Protein AF-A0A1E1VYE5-F1 (afdb_monomer)

Radius of gyration: 29.32 Å; Cα contacts (8 Å, |Δi|>4): 183; chains: 1; bounding box: 102×52×88 Å

Foldseek 3Di:
DVPVVVVVVVCVVVVLVVLLVVLLVCCQVPLVCLLVLLVVLLVVLVVDDLVVNLSSLSSNLNSLLLADEDDPVFDDDDVVLVVVLCVVVVPDDDDDPRPYDNVSNCVNLVSLLVCLLPPCVSVVPSSLSSLLSNPNNDVCSLLSNLVVLVVQCVVPVVRRVVSSVSSLVSNCVNPVVVNVVSNVVVQVVPQVSQWDWDADPDPVRIDTDRPDPPDDDDDDDDDDDDDDDDDDDDDDD

Secondary structure (DSSP, 8-state):
-HHHHHHHHHHHHHHHHHHHHHHHHHHHH-GGGHHHHHHHHHHHHHHS-HHHHHHHHHHHHHHHTT-----TTSPPPPHHHHHHHHHHTTTS-S-PPP---HHHHHHHHHHHHHHHHHHTTTSHHHHHHHHHHHHHS-TTHHHHHHHHHHHHHHHSHHHHHHHHHHHHHHHHHH-HHHHHHHHHHHHHTSGGG-EEEEE-SSSSSEEEEE---------------------------

Organism: Pectinophora gossypiella (NCBI:txid13191)

Nearest PDB structures (foldseek):
  6yvd-assembly1_A  TM=4.390E-01  e=1.070E+00  Saccharomyces cerevisiae S288C
  3gs3-assembly1_A-2  TM=2.942E-01  e=6.932E-01  Drosophila melanogaster
  7pe7-assembly1_A  TM=3.464E-01  e=6.064E+00  Homo sapiens
  3umh-assembly1_A  TM=2.326E-01  e=3.569E+00  Homo sapiens
  5tpt-assembly1_B  TM=2.354E-01  e=5.506E+00  Homo sapiens

Solvent-accessible surface area (backbone atoms only — not comparable to full-atom values): 13966 Å² total; per-residue (Å²): 119,81,64,58,62,54,50,52,50,51,51,51,53,52,49,53,53,51,51,45,52,48,39,42,51,43,35,69,78,42,54,88,48,33,64,63,51,51,51,54,46,58,61,47,44,76,78,44,53,75,81,52,33,58,52,48,49,62,48,44,47,49,36,38,56,51,45,32,55,39,51,95,89,53,80,77,64,57,71,66,52,56,51,53,53,45,64,77,44,77,83,68,77,77,88,70,78,53,74,45,39,55,68,55,28,50,53,51,52,53,51,53,49,49,48,47,67,76,39,34,91,83,38,47,67,58,52,34,51,44,54,34,42,34,39,64,61,29,86,44,22,47,55,53,52,51,52,49,43,54,53,52,24,67,75,40,49,93,73,38,31,68,46,40,54,50,51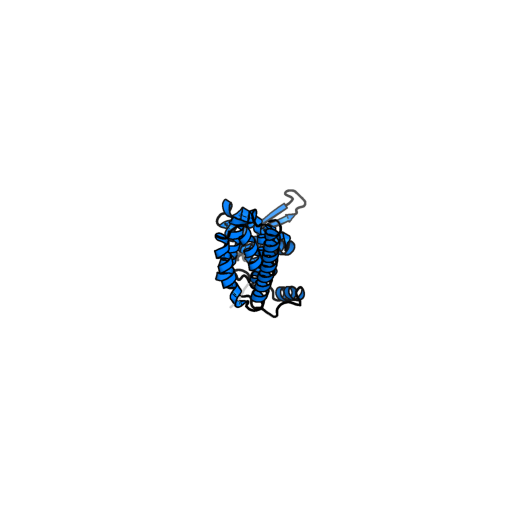,51,53,37,41,41,75,70,41,46,68,64,48,51,54,48,50,51,56,59,48,62,70,39,72,93,64,40,53,48,78,43,81,46,97,53,86,68,48,60,45,79,45,73,63,70,80,82,76,80,77,92,79,79,82,87,78,86,84,90,82,82,89,84,90,81,81,87,86,82,136

pLDDT: mean 81.11, std 19.64, range [33.38, 98.5]

Mean predicted aligned error: 12.2 Å

InterPro domains:
  IPR029473 Cell morphogenesis central region [PF14228] (105-189)
  IPR039867 Protein furry/Tao3/Mor2 [PTHR12295] (3-223)

Sequence (237 aa):
DKGRGTLDALLCTTYCRSQLYLSRQLSQLHPELTMPMFSEITARFQTARTEVRQLLLQYLLPWLVNIELVDPNVPPANPLSYIQYYATEAGRSARREGLGSAEATEMVLNNLFYITAKFSDNHPKEIEELWSTLCACWPNNLKVIIRYLVIVSGMAPNELLPYAKRVVLYLARSRPERLLDEMMTELQTVETLNCLIERTETPPFYRLTSMRKATSGHSDGPGTGSHDATGRPGELA

Structure (mmCIF, N/CA/C/O backbone):
data_AF-A0A1E1VYE5-F1
#
_entry.id   AF-A0A1E1VYE5-F1
#
loop_
_atom_site.group_PDB
_atom_site.id
_atom_site.type_symbol
_atom_site.label_atom_id
_atom_site.label_alt_id
_atom_site.label_comp_id
_atom_site.label_asym_id
_atom_site.label_entity_id
_atom_site.label_seq_id
_atom_site.pdbx_PDB_ins_code
_atom_site.Cartn_x
_atom_site.Cartn_y
_atom_site.Cartn_z
_atom_site.occupancy
_atom_site.B_iso_or_equiv
_atom_site.auth_seq_id
_atom_site.auth_comp_id
_atom_site.auth_asym_id
_atom_site.auth_atom_id
_atom_site.pdbx_PDB_model_num
ATOM 1 N N . ASP A 1 1 ? -33.171 16.813 27.913 1.00 48.47 1 ASP A N 1
ATOM 2 C CA . ASP A 1 1 ? -32.626 15.980 26.820 1.00 48.47 1 ASP A CA 1
ATOM 3 C C . ASP A 1 1 ? -31.437 16.509 26.022 1.00 48.47 1 ASP A C 1
ATOM 5 O O . ASP A 1 1 ? -30.667 15.682 25.558 1.00 48.47 1 ASP A O 1
ATOM 9 N N . LYS A 1 2 ? -31.170 17.819 25.901 1.00 50.88 2 LYS A N 1
ATOM 10 C CA . LYS A 1 2 ? -29.987 18.304 25.144 1.00 50.88 2 LYS A CA 1
ATOM 11 C C . LYS A 1 2 ? -28.607 17.961 25.750 1.00 50.88 2 LYS A C 1
ATOM 13 O O . LYS A 1 2 ? -27.619 18.011 25.033 1.00 50.88 2 LYS A O 1
ATOM 18 N N . GLY A 1 3 ? -28.522 17.613 27.038 1.00 48.94 3 GLY A N 1
ATOM 19 C CA . GLY A 1 3 ? -27.246 17.346 27.727 1.00 48.94 3 GLY A CA 1
ATOM 20 C C . GLY A 1 3 ? -26.698 15.917 27.594 1.00 48.94 3 GLY A C 1
ATOM 21 O O . GLY A 1 3 ? -25.494 15.725 27.731 1.00 48.94 3 GLY A O 1
ATOM 22 N N . ARG A 1 4 ? -27.550 14.921 27.295 1.00 51.31 4 ARG A N 1
ATOM 23 C CA . ARG A 1 4 ? -27.127 13.512 27.156 1.00 51.31 4 ARG A CA 1
ATOM 24 C C . ARG A 1 4 ? -26.309 13.278 25.882 1.00 51.31 4 ARG A C 1
ATOM 26 O O . ARG A 1 4 ? -25.237 12.696 25.957 1.00 51.31 4 ARG A O 1
ATOM 33 N N . GLY A 1 5 ? -26.737 13.847 24.751 1.00 64.44 5 GLY A N 1
ATOM 34 C CA . GLY A 1 5 ? -26.007 13.723 23.481 1.00 64.44 5 GLY A CA 1
ATOM 35 C C . GLY A 1 5 ? -24.620 14.379 23.491 1.00 64.44 5 GLY A C 1
ATOM 36 O O . GLY A 1 5 ? -23.690 13.860 22.880 1.00 64.44 5 GLY A O 1
ATOM 37 N N . THR A 1 6 ? -24.446 15.486 24.221 1.00 69.12 6 THR A N 1
ATO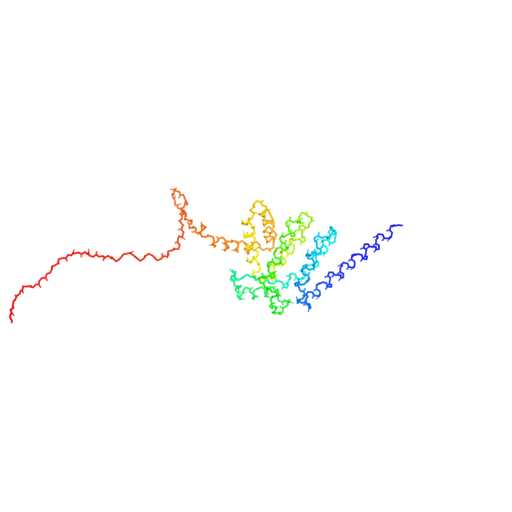M 38 C CA . THR A 1 6 ? -23.144 16.165 24.332 1.00 69.12 6 THR A CA 1
ATOM 39 C C . THR A 1 6 ? -22.159 15.376 25.191 1.00 69.12 6 THR A C 1
ATOM 41 O O . THR A 1 6 ? -20.984 15.292 24.843 1.00 69.12 6 THR A O 1
ATOM 44 N N . LEU A 1 7 ? -22.619 14.771 26.292 1.00 66.44 7 LEU A N 1
ATOM 45 C CA . LEU A 1 7 ? -21.774 13.933 27.146 1.00 66.44 7 LEU A CA 1
ATOM 46 C C . LEU A 1 7 ? -21.336 12.659 26.410 1.00 66.44 7 LEU A C 1
ATOM 48 O O . LEU A 1 7 ? -20.154 12.334 26.427 1.00 66.44 7 LEU A O 1
ATOM 52 N N . ASP A 1 8 ? -22.253 11.996 25.702 1.00 65.75 8 ASP A N 1
ATOM 53 C CA . ASP A 1 8 ? -21.934 10.808 24.903 1.00 65.75 8 ASP A CA 1
ATOM 54 C C . ASP A 1 8 ? -20.952 11.134 23.768 1.00 65.75 8 ASP A C 1
ATOM 56 O O . ASP A 1 8 ? -20.012 10.378 23.522 1.00 65.75 8 ASP A O 1
ATOM 60 N N . ALA A 1 9 ? -21.091 12.297 23.122 1.00 64.50 9 ALA A N 1
ATOM 61 C CA . ALA A 1 9 ? -20.130 12.766 22.126 1.00 64.50 9 ALA A CA 1
ATOM 62 C C . ALA A 1 9 ? -18.747 13.055 22.739 1.00 64.50 9 ALA A C 1
ATOM 64 O O . ALA A 1 9 ? -17.719 12.703 22.155 1.00 64.50 9 ALA A O 1
ATOM 65 N N . LEU A 1 10 ? -18.692 13.657 23.931 1.00 69.38 10 LEU A N 1
ATOM 66 C CA . LEU A 1 10 ? -17.436 13.925 24.640 1.00 69.38 10 LEU A CA 1
ATOM 67 C C . LEU A 1 10 ? -16.752 12.634 25.111 1.00 69.38 10 LEU A C 1
ATOM 69 O O . LEU A 1 10 ? -15.539 12.496 24.958 1.00 69.38 10 LEU A O 1
ATOM 73 N N . LEU A 1 11 ? -17.511 11.664 25.623 1.00 70.56 11 LEU A N 1
ATOM 74 C CA . LEU A 1 11 ? -16.991 10.357 26.030 1.00 70.56 11 LEU A CA 1
ATOM 75 C C . LEU A 1 11 ? -16.527 9.537 24.823 1.00 70.56 11 LEU A C 1
ATOM 77 O O . LEU A 1 11 ? -15.439 8.970 24.850 1.00 70.56 11 LEU A O 1
ATOM 81 N N . CYS A 1 12 ? -17.291 9.534 23.730 1.00 65.06 12 CYS A N 1
ATOM 82 C CA . CYS A 1 12 ? -16.910 8.851 22.497 1.00 65.06 12 CYS A CA 1
ATOM 83 C C . CYS A 1 12 ? -15.624 9.446 21.904 1.00 65.06 12 CYS A C 1
ATOM 85 O O . CYS A 1 12 ? -14.686 8.717 21.585 1.00 65.06 12 CYS A O 1
ATOM 87 N N . THR A 1 13 ? -15.523 10.776 21.824 1.00 63.72 13 THR A N 1
ATOM 88 C CA . THR A 1 13 ? -14.329 11.450 21.286 1.00 63.72 13 THR A CA 1
ATOM 89 C C . THR A 1 13 ? -13.090 11.250 22.161 1.00 63.72 13 THR A C 1
ATOM 91 O O . THR A 1 13 ? -12.008 10.997 21.629 1.00 63.72 13 THR A O 1
ATOM 94 N N . THR A 1 14 ? -13.219 11.319 23.488 1.00 68.62 14 THR A N 1
ATOM 95 C CA . THR A 1 14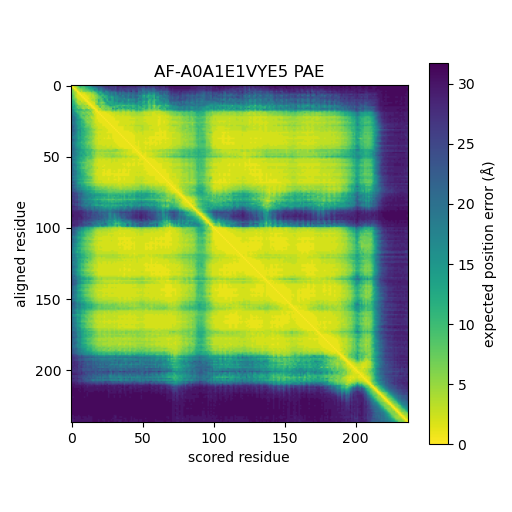 ? -12.096 11.067 24.410 1.00 68.62 14 THR A CA 1
ATOM 96 C C . THR A 1 14 ? -11.666 9.602 24.408 1.00 68.62 14 THR A C 1
ATOM 98 O O . THR A 1 14 ? -10.466 9.334 24.334 1.00 68.62 14 THR A O 1
ATOM 101 N N . TYR A 1 15 ? -12.612 8.661 24.391 1.00 69.81 15 TYR A N 1
ATOM 102 C CA . TYR A 1 15 ? -12.320 7.231 24.296 1.00 69.81 15 TYR A CA 1
ATOM 103 C C . TYR A 1 15 ? -11.673 6.857 22.954 1.00 69.81 15 TYR A C 1
ATOM 105 O O . TYR A 1 15 ? -10.671 6.152 22.923 1.00 69.81 15 TYR A O 1
ATOM 113 N N . CYS A 1 16 ? -12.161 7.380 21.826 1.00 67.19 16 CYS A N 1
ATOM 114 C CA . CYS A 1 16 ? -11.547 7.110 20.522 1.00 67.19 16 CYS A CA 1
ATOM 115 C C . CYS A 1 16 ? -10.102 7.630 20.451 1.00 67.19 16 CYS A C 1
ATOM 117 O O . CYS A 1 16 ? -9.222 6.947 19.924 1.00 67.19 16 CYS A O 1
ATOM 119 N N . ARG A 1 17 ? -9.840 8.818 21.018 1.00 70.00 17 ARG A N 1
ATOM 120 C CA . ARG A 1 17 ? -8.488 9.394 21.102 1.00 70.00 17 ARG A CA 1
ATOM 121 C C . ARG A 1 17 ? -7.560 8.561 21.981 1.00 70.00 17 ARG A C 1
ATOM 123 O O . ARG A 1 17 ? -6.405 8.367 21.604 1.00 70.00 17 ARG A O 1
ATOM 130 N N . SER A 1 18 ? -8.049 8.053 23.113 1.00 79.69 18 SER A N 1
ATOM 131 C CA . SER A 1 18 ? -7.247 7.194 23.988 1.00 79.69 18 SER A CA 1
ATOM 132 C C . SER A 1 18 ? -6.950 5.838 23.342 1.00 79.69 18 SER A C 1
ATOM 134 O O . SER A 1 18 ? -5.811 5.385 23.406 1.00 79.69 18 SER A O 1
ATOM 136 N N . GLN A 1 19 ? -7.911 5.241 22.631 1.00 81.38 19 GLN A N 1
ATOM 137 C CA . GLN A 1 19 ? -7.715 3.989 21.889 1.00 81.38 19 GLN A CA 1
ATOM 138 C C . GLN A 1 19 ? -6.723 4.141 20.728 1.00 81.38 19 GLN A C 1
ATOM 140 O O . GLN A 1 19 ? -5.843 3.301 20.555 1.00 81.38 19 GLN A O 1
ATOM 145 N N . LEU A 1 20 ? -6.793 5.237 19.962 1.00 86.81 20 LEU A N 1
ATOM 146 C CA . LEU A 1 20 ? -5.823 5.500 18.892 1.00 86.81 20 LEU A CA 1
ATOM 147 C C . LEU A 1 20 ? -4.407 5.706 19.449 1.00 86.81 20 LEU A C 1
ATOM 149 O O . LEU A 1 20 ? -3.433 5.205 18.885 1.00 86.81 20 LEU A O 1
ATOM 153 N N . TYR A 1 21 ? -4.290 6.436 20.561 1.00 88.44 21 TYR A N 1
ATOM 154 C CA . TYR A 1 21 ? -3.018 6.614 21.258 1.00 88.44 21 TYR A CA 1
ATOM 155 C C . TYR A 1 21 ? -2.455 5.275 21.748 1.00 88.44 21 TYR A C 1
ATOM 157 O O . TYR A 1 21 ? -1.278 4.989 21.537 1.00 88.44 21 TYR A O 1
ATOM 165 N N . LEU A 1 22 ? -3.307 4.429 22.326 1.00 89.69 22 LEU A N 1
ATOM 166 C CA . LEU A 1 22 ? -2.932 3.099 22.787 1.00 89.69 22 LEU A CA 1
ATOM 167 C C . LEU A 1 22 ? -2.485 2.199 21.625 1.00 89.69 22 LEU A C 1
ATOM 169 O O . LEU A 1 22 ? -1.428 1.587 21.729 1.00 89.69 22 LEU A O 1
ATOM 173 N N . SER A 1 23 ? -3.201 2.191 20.494 1.00 93.88 23 SER A N 1
ATOM 174 C CA . SER A 1 23 ? -2.786 1.454 19.286 1.00 93.88 23 SER A CA 1
ATOM 175 C C . SER A 1 23 ? -1.396 1.893 18.804 1.00 93.88 23 SER A C 1
ATOM 177 O O . SER A 1 23 ? -0.529 1.063 18.533 1.00 93.88 23 SER A O 1
ATOM 179 N N . ARG A 1 24 ? -1.130 3.209 18.788 1.00 92.81 24 ARG A N 1
ATOM 180 C CA . ARG A 1 24 ? 0.197 3.756 18.455 1.00 92.81 24 ARG A CA 1
ATOM 181 C C . ARG A 1 24 ? 1.277 3.273 19.418 1.00 92.81 24 ARG A C 1
ATOM 183 O O . ARG A 1 24 ? 2.322 2.826 18.958 1.00 92.81 24 ARG A O 1
ATOM 190 N N . GLN A 1 25 ? 1.041 3.343 20.726 1.00 92.75 25 GLN A N 1
ATOM 191 C CA . GLN A 1 25 ? 2.009 2.872 21.721 1.00 92.75 25 GLN A CA 1
ATOM 192 C C . GLN A 1 25 ? 2.272 1.367 21.587 1.00 92.75 25 GLN A C 1
ATOM 194 O O . GLN A 1 25 ? 3.429 0.959 21.546 1.00 92.75 25 GLN A O 1
ATOM 199 N N . LEU A 1 26 ? 1.225 0.554 21.421 1.00 93.12 26 LEU A N 1
ATOM 200 C CA . LEU A 1 26 ? 1.365 -0.890 21.237 1.00 93.12 26 LEU A CA 1
ATOM 201 C C . LEU A 1 26 ? 2.156 -1.240 19.977 1.00 93.12 26 LEU A C 1
ATOM 203 O O . LEU A 1 26 ? 3.086 -2.028 20.066 1.00 93.12 26 LEU A O 1
ATOM 207 N N . SER A 1 27 ? 1.876 -0.606 18.836 1.00 93.88 27 SER A N 1
ATOM 208 C CA . SER A 1 27 ? 2.637 -0.860 17.599 1.00 93.88 27 SER A CA 1
ATOM 209 C C . SER A 1 27 ? 4.136 -0.547 17.730 1.00 93.88 27 SER A C 1
ATOM 211 O O . SER A 1 27 ? 4.975 -1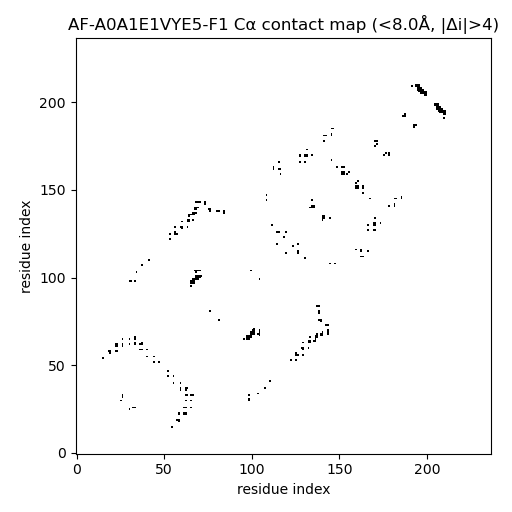.126 17.038 1.00 93.88 27 SER A O 1
ATOM 213 N N . GLN A 1 28 ? 4.493 0.385 18.618 1.00 90.38 28 GLN A N 1
ATOM 214 C CA . GLN A 1 28 ? 5.876 0.792 18.839 1.00 90.38 28 GLN A CA 1
ATOM 215 C C . GLN A 1 28 ? 6.591 -0.136 19.816 1.00 90.38 28 GLN A C 1
ATOM 217 O O . GLN A 1 28 ? 7.749 -0.465 19.560 1.00 90.38 28 GLN A O 1
ATOM 222 N N . LEU A 1 29 ? 5.910 -0.523 20.899 1.00 91.06 29 LEU A N 1
ATOM 223 C CA . LEU A 1 29 ? 6.441 -1.359 21.978 1.00 91.06 29 LEU A CA 1
ATOM 224 C C . LEU A 1 29 ? 6.425 -2.855 21.640 1.00 91.06 29 LEU A C 1
ATOM 226 O O . LEU A 1 29 ? 7.315 -3.571 22.081 1.00 91.06 29 LEU A O 1
ATOM 230 N N . HIS A 1 30 ? 5.443 -3.295 20.852 1.00 90.62 30 HIS A N 1
ATOM 231 C CA . HIS A 1 30 ? 5.174 -4.695 20.522 1.00 90.62 30 HIS A CA 1
ATOM 232 C C . HIS A 1 30 ? 5.039 -4.909 19.004 1.00 90.62 30 HIS A C 1
ATOM 234 O O . HIS A 1 30 ? 3.961 -5.278 18.520 1.00 90.62 30 HIS A O 1
ATOM 240 N N . PRO A 1 31 ? 6.093 -4.639 18.207 1.00 90.44 31 PRO A N 1
ATOM 241 C CA . PRO A 1 31 ? 6.039 -4.824 16.761 1.00 90.44 31 PRO A CA 1
ATOM 242 C C . PRO A 1 31 ? 5.682 -6.265 16.365 1.00 90.44 31 PRO A C 1
ATOM 244 O O . PRO A 1 31 ? 4.996 -6.447 15.363 1.00 90.44 31 PRO A O 1
ATOM 247 N N . GLU A 1 32 ? 6.037 -7.275 17.162 1.00 90.38 32 GLU A N 1
ATOM 248 C CA . GLU A 1 32 ? 5.708 -8.692 16.954 1.00 90.38 32 GLU A CA 1
ATOM 249 C C . GLU A 1 32 ? 4.201 -8.972 16.824 1.00 90.38 32 GLU A C 1
ATOM 251 O O . GLU A 1 32 ? 3.799 -9.956 16.203 1.00 90.38 32 GLU A O 1
ATOM 256 N N . LEU A 1 33 ? 3.352 -8.083 17.348 1.00 93.50 33 LEU A N 1
ATOM 257 C CA . LEU A 1 33 ? 1.896 -8.192 17.248 1.00 93.50 33 LEU A CA 1
ATOM 258 C C . LEU A 1 33 ? 1.329 -7.617 15.941 1.00 93.50 33 LEU A C 1
ATOM 260 O O . LEU A 1 33 ? 0.123 -7.704 15.716 1.00 93.50 33 LEU A O 1
ATOM 264 N N . THR A 1 34 ? 2.168 -7.067 15.057 1.00 94.69 34 THR A N 1
ATOM 265 C CA . THR A 1 34 ? 1.731 -6.399 13.819 1.00 94.69 34 THR A CA 1
ATOM 266 C C . THR A 1 34 ? 0.883 -7.299 12.930 1.00 94.69 34 THR A C 1
ATOM 268 O O . THR A 1 34 ? -0.213 -6.897 12.542 1.00 94.69 34 THR A O 1
ATOM 271 N N . MET A 1 35 ? 1.337 -8.520 12.637 1.00 94.50 35 MET A N 1
ATOM 272 C CA . MET A 1 35 ? 0.593 -9.428 11.756 1.00 94.50 35 MET A CA 1
ATOM 273 C C . MET A 1 35 ? -0.715 -9.934 12.384 1.00 94.50 35 MET A C 1
ATOM 275 O O . MET A 1 35 ? -1.750 -9.835 11.719 1.00 94.50 35 MET A O 1
ATOM 279 N N . PRO A 1 36 ? -0.741 -10.387 13.657 1.00 94.88 36 PRO A N 1
ATOM 280 C CA . PRO A 1 36 ? -1.994 -10.699 14.346 1.00 94.88 36 PRO A CA 1
ATOM 281 C C . PRO A 1 36 ? -2.990 -9.533 14.354 1.00 94.88 36 PRO A C 1
ATOM 283 O O . PRO A 1 36 ? -4.163 -9.723 14.043 1.00 94.88 36 PRO A O 1
ATOM 286 N N . MET A 1 37 ? -2.528 -8.315 14.651 1.00 95.94 37 MET A N 1
ATOM 287 C CA . MET A 1 37 ? -3.388 -7.130 14.699 1.00 95.94 37 MET A CA 1
ATOM 288 C C . MET A 1 37 ? -3.911 -6.738 13.320 1.00 95.94 37 MET A C 1
ATOM 290 O O . MET A 1 37 ? -5.095 -6.432 13.182 1.00 95.94 37 MET A O 1
ATOM 294 N N . PHE A 1 38 ? -3.063 -6.782 12.291 1.00 96.62 38 PHE A N 1
ATOM 295 C CA . PHE A 1 38 ? -3.482 -6.543 10.913 1.00 96.62 38 PHE A CA 1
ATOM 296 C C . PHE A 1 38 ? -4.562 -7.546 10.485 1.00 96.62 38 PHE A C 1
ATOM 298 O O . PHE A 1 38 ? -5.612 -7.147 9.975 1.00 96.62 38 PHE A O 1
ATOM 305 N N . SER A 1 39 ? -4.330 -8.838 10.730 1.00 95.69 39 SER A N 1
ATOM 306 C CA . SER A 1 39 ? -5.269 -9.911 10.390 1.00 95.69 39 SER A CA 1
ATOM 307 C C . SER A 1 39 ? -6.615 -9.731 11.100 1.00 95.69 39 SER A C 1
ATOM 309 O O . SER A 1 39 ? -7.660 -9.683 10.453 1.00 95.69 39 SER A O 1
ATOM 311 N N . GLU A 1 40 ? -6.599 -9.501 12.415 1.00 96.69 40 GLU A N 1
ATOM 312 C CA . GLU A 1 40 ? -7.817 -9.320 13.211 1.00 96.69 40 GLU A CA 1
ATOM 313 C C . GLU A 1 40 ? -8.620 -8.084 12.772 1.00 96.69 40 GLU A C 1
ATOM 315 O O . GLU A 1 40 ? -9.842 -8.144 12.608 1.00 96.69 40 GLU A O 1
ATOM 320 N N . ILE A 1 41 ? -7.946 -6.948 12.552 1.00 96.25 41 ILE A N 1
ATOM 321 C CA . ILE A 1 41 ? -8.606 -5.707 12.130 1.00 96.25 41 ILE A CA 1
ATOM 322 C C . ILE A 1 41 ? -9.227 -5.876 10.740 1.00 96.25 41 ILE A C 1
ATOM 324 O O . ILE A 1 41 ? -10.387 -5.502 10.543 1.00 96.25 41 ILE A O 1
ATOM 328 N N . THR A 1 42 ? -8.489 -6.450 9.784 1.00 96.50 42 THR A N 1
ATOM 329 C CA . THR A 1 42 ? -8.984 -6.647 8.411 1.00 96.50 42 THR A CA 1
ATOM 330 C C . THR A 1 42 ? -10.124 -7.664 8.344 1.00 96.50 42 THR A C 1
ATOM 332 O O . THR A 1 42 ? -11.095 -7.424 7.624 1.00 96.50 42 THR A O 1
ATOM 335 N N . ALA A 1 43 ? -10.096 -8.719 9.166 1.00 95.06 43 ALA A N 1
ATOM 336 C CA . ALA A 1 43 ? -11.203 -9.665 9.299 1.00 95.06 43 ALA A CA 1
ATOM 337 C C . ALA A 1 43 ? -12.480 -8.993 9.840 1.00 95.06 43 ALA A C 1
ATOM 339 O O . ALA A 1 43 ? -13.560 -9.127 9.260 1.00 95.06 43 ALA A O 1
ATOM 340 N N . ARG A 1 44 ? -12.371 -8.200 10.918 1.00 95.19 44 ARG A N 1
ATOM 341 C CA . ARG A 1 44 ? -13.526 -7.490 11.507 1.00 95.19 44 ARG A CA 1
ATOM 342 C C . ARG A 1 44 ? -14.086 -6.398 10.607 1.00 95.19 44 ARG A C 1
ATOM 344 O O . ARG A 1 44 ? -15.285 -6.115 10.659 1.00 95.19 44 ARG A O 1
ATOM 351 N N . PHE A 1 45 ? -13.239 -5.774 9.795 1.00 95.44 45 PHE A N 1
ATOM 352 C CA . PHE A 1 45 ? -13.623 -4.668 8.923 1.00 95.44 45 PHE A CA 1
ATOM 353 C C . PHE A 1 45 ? -14.766 -5.039 7.963 1.00 95.44 45 PHE A C 1
ATOM 355 O O . PHE A 1 45 ? -15.667 -4.227 7.724 1.00 95.44 45 PHE A O 1
ATOM 362 N N . GLN A 1 46 ? -14.781 -6.285 7.475 1.00 90.69 46 GLN A N 1
ATOM 363 C CA . GLN A 1 46 ? -15.800 -6.780 6.548 1.00 90.69 46 GLN A CA 1
ATOM 364 C C . GLN A 1 46 ? -17.216 -6.674 7.133 1.00 90.69 46 GLN A C 1
ATOM 366 O O . GLN A 1 46 ? -18.130 -6.173 6.472 1.00 90.69 46 GLN A O 1
ATOM 371 N N . THR A 1 47 ? -17.393 -7.091 8.386 1.00 91.19 47 THR A N 1
ATOM 372 C CA . THR A 1 47 ? -18.700 -7.140 9.061 1.00 91.19 47 THR A CA 1
ATOM 373 C C . THR A 1 47 ? -19.001 -5.900 9.905 1.00 91.19 47 THR A C 1
ATOM 375 O O . THR A 1 47 ? -20.112 -5.759 10.415 1.00 91.19 47 THR A O 1
ATOM 378 N N . ALA A 1 48 ? -18.030 -5.000 10.082 1.00 93.44 48 ALA A N 1
ATOM 379 C CA . ALA A 1 48 ? -18.197 -3.787 10.872 1.00 93.44 48 ALA A CA 1
ATOM 380 C C . ALA A 1 48 ? -19.196 -2.802 10.237 1.00 93.44 48 ALA A C 1
ATOM 382 O O . ALA A 1 48 ? -19.324 -2.703 9.016 1.00 93.44 48 ALA A O 1
ATOM 383 N N . ARG A 1 49 ? -19.881 -2.027 11.086 1.00 92.06 49 ARG A N 1
ATOM 384 C CA . ARG A 1 49 ? -20.722 -0.896 10.658 1.00 92.06 49 ARG A CA 1
ATOM 385 C C . ARG A 1 49 ? -19.853 0.230 10.092 1.00 92.06 49 ARG A C 1
ATOM 387 O O . ARG A 1 49 ? -18.694 0.359 10.482 1.00 92.06 49 ARG A O 1
ATOM 394 N N . THR A 1 50 ? -20.412 1.060 9.214 1.00 86.75 50 THR A N 1
ATOM 395 C CA . THR A 1 50 ? -19.692 2.136 8.508 1.00 86.75 50 THR A CA 1
ATOM 396 C C . THR A 1 50 ? -18.932 3.074 9.451 1.00 86.75 50 THR A C 1
ATOM 398 O O . THR A 1 50 ? -17.784 3.417 9.188 1.00 86.75 50 THR A O 1
ATOM 401 N N . GLU A 1 51 ? -19.517 3.429 10.594 1.00 83.62 51 GLU A N 1
ATOM 402 C CA . GLU A 1 51 ? -18.897 4.325 11.579 1.00 83.62 51 GLU A CA 1
ATOM 403 C C . GLU A 1 51 ? -17.696 3.662 12.275 1.00 83.62 51 GLU A C 1
ATOM 405 O O . GLU A 1 51 ? -16.708 4.312 12.605 1.00 83.62 51 GLU A O 1
ATOM 410 N N . VAL A 1 52 ? -17.759 2.341 12.464 1.00 92.00 52 VAL A N 1
ATOM 411 C CA . VAL A 1 52 ? -16.693 1.544 13.089 1.00 92.00 52 VAL A CA 1
ATOM 412 C C . VAL A 1 52 ? -15.574 1.252 12.092 1.00 92.00 52 VAL A C 1
ATOM 414 O O . VAL A 1 52 ? -14.407 1.234 12.473 1.00 92.00 52 VAL A O 1
ATOM 417 N N . ARG A 1 53 ? -15.901 1.070 10.808 1.00 95.06 53 ARG A N 1
ATOM 418 C CA . ARG A 1 53 ? -14.922 0.858 9.732 1.00 95.06 53 ARG A CA 1
ATOM 419 C C . ARG A 1 53 ? -13.875 1.964 9.699 1.00 95.06 53 ARG A C 1
ATOM 421 O O . ARG A 1 53 ? -12.685 1.664 9.694 1.00 95.06 53 ARG A O 1
ATOM 428 N N . GLN A 1 54 ? -14.301 3.223 9.766 1.00 93.56 54 GLN A N 1
ATOM 429 C CA . GLN A 1 54 ? -13.379 4.357 9.785 1.00 93.56 54 GLN A CA 1
ATOM 430 C C . GLN A 1 54 ? -12.393 4.288 10.967 1.00 93.56 54 GLN A C 1
ATOM 432 O O . GLN A 1 54 ? -11.203 4.549 10.798 1.00 93.56 54 GLN A O 1
ATOM 437 N N . LEU A 1 55 ? -12.871 3.897 12.154 1.00 92.38 55 LEU A N 1
ATOM 438 C CA . LEU A 1 55 ? -12.029 3.726 13.343 1.00 92.38 55 LEU A CA 1
ATOM 439 C C . LEU A 1 55 ? -11.047 2.562 13.184 1.00 92.38 55 LEU A C 1
ATOM 441 O O . LEU A 1 55 ? -9.875 2.708 13.517 1.00 92.38 55 LEU A O 1
ATOM 445 N N . LEU A 1 56 ? -11.495 1.430 12.634 1.00 95.62 56 LEU A N 1
ATOM 446 C CA . LEU A 1 56 ? -10.638 0.271 12.373 1.00 95.62 56 LEU A CA 1
ATOM 447 C C . LEU A 1 56 ? -9.481 0.616 11.424 1.00 95.62 56 LEU A C 1
ATOM 449 O O . LEU A 1 56 ? -8.345 0.239 11.704 1.00 95.62 56 LEU A O 1
ATOM 453 N N . LEU A 1 57 ? -9.736 1.381 10.355 1.00 95.81 57 LEU A N 1
ATOM 454 C CA . LEU A 1 57 ? -8.680 1.845 9.442 1.00 95.81 57 LEU A CA 1
ATOM 455 C C . LEU A 1 57 ? -7.686 2.765 10.168 1.00 95.81 57 LEU A C 1
ATOM 457 O O . LEU A 1 57 ? -6.477 2.590 10.042 1.00 95.81 57 LEU A O 1
ATOM 461 N N . GLN A 1 58 ? -8.172 3.685 11.007 1.00 94.06 58 GLN A N 1
ATOM 462 C CA . GLN A 1 58 ? -7.297 4.547 11.811 1.00 94.06 58 GLN A CA 1
ATOM 463 C C . GLN A 1 58 ? -6.456 3.760 12.824 1.00 94.06 58 GLN A C 1
ATOM 465 O O . GLN A 1 58 ? -5.297 4.102 13.065 1.00 94.06 58 GLN A O 1
ATOM 470 N N . TYR A 1 59 ? -7.014 2.703 13.417 1.00 94.50 59 TYR A N 1
ATOM 471 C CA . TYR A 1 59 ? -6.279 1.834 14.333 1.00 94.50 59 TYR A CA 1
ATOM 472 C C . TYR A 1 59 ? -5.231 0.990 13.628 1.00 94.50 59 TYR A C 1
ATOM 474 O O . TYR A 1 59 ? -4.226 0.687 14.266 1.00 94.50 59 TYR A O 1
ATOM 482 N N . LEU A 1 60 ? -5.438 0.655 12.352 1.00 96.31 60 LEU A N 1
ATOM 483 C CA . LEU A 1 60 ? -4.511 -0.119 11.532 1.00 96.31 60 LEU A CA 1
ATOM 484 C C . LEU A 1 60 ? -3.258 0.674 11.135 1.00 96.31 60 LEU A C 1
ATOM 486 O O . LEU A 1 60 ? -2.169 0.107 11.113 1.00 96.31 60 LEU A O 1
ATOM 490 N N . LEU A 1 61 ? -3.395 1.979 10.872 1.00 95.62 61 LEU A N 1
ATOM 491 C CA . LEU A 1 61 ? -2.297 2.863 10.447 1.00 95.62 61 LEU A CA 1
ATOM 492 C C . LEU A 1 61 ? -0.978 2.681 11.218 1.00 95.62 61 LEU A C 1
ATOM 494 O O . LEU A 1 61 ? 0.044 2.448 10.575 1.00 95.62 61 LEU A O 1
ATOM 498 N N . PRO A 1 62 ? -0.943 2.765 12.564 1.00 94.75 62 PRO A N 1
ATOM 499 C CA . PRO A 1 62 ? 0.312 2.640 13.301 1.00 94.75 62 PRO A CA 1
ATOM 500 C C . PRO A 1 62 ? 0.987 1.268 13.168 1.00 94.75 62 PRO A C 1
ATOM 502 O O . PRO A 1 62 ? 2.205 1.186 13.290 1.00 94.75 62 PRO A O 1
ATOM 505 N N . TRP A 1 63 ? 0.229 0.209 12.876 1.00 95.69 63 TRP A N 1
ATOM 506 C CA . TRP A 1 63 ? 0.778 -1.132 12.669 1.00 95.69 63 TRP A CA 1
ATOM 507 C C . TRP A 1 63 ? 1.450 -1.279 11.303 1.00 95.69 63 TRP A C 1
ATOM 509 O O . TRP A 1 63 ? 2.482 -1.936 11.207 1.00 95.69 63 TRP A O 1
ATOM 519 N N . LEU A 1 64 ? 0.929 -0.616 10.261 1.00 95.38 64 LEU A N 1
ATOM 520 C CA . LEU A 1 64 ? 1.506 -0.673 8.909 1.00 95.38 64 LEU A CA 1
ATOM 521 C C . LEU A 1 64 ? 2.951 -0.170 8.846 1.00 95.38 64 LEU A C 1
ATOM 523 O O . LEU A 1 64 ? 3.712 -0.602 7.988 1.00 95.38 64 LEU A O 1
ATOM 527 N N . VAL A 1 65 ? 3.341 0.705 9.775 1.00 92.50 65 VAL A N 1
ATOM 528 C CA . VAL A 1 65 ? 4.699 1.262 9.858 1.00 92.50 65 VAL A CA 1
ATOM 529 C C . VAL A 1 65 ? 5.752 0.162 10.059 1.00 92.50 65 VAL A C 1
ATOM 531 O O . VAL A 1 65 ? 6.888 0.294 9.613 1.00 92.50 65 VAL A O 1
ATOM 534 N N . ASN A 1 66 ? 5.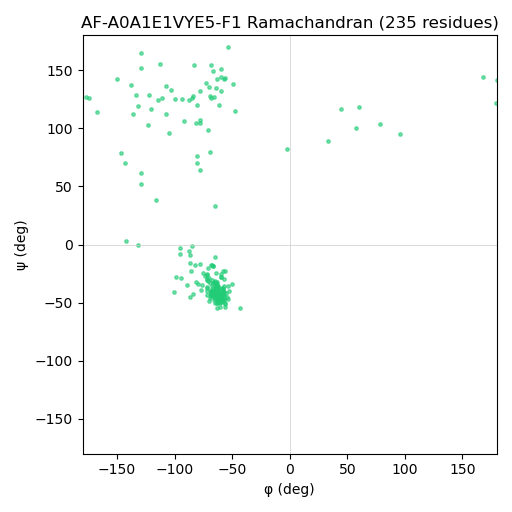369 -0.955 10.682 1.00 92.69 66 ASN A N 1
ATOM 535 C CA . ASN A 1 66 ? 6.254 -2.090 10.947 1.00 92.69 66 ASN A CA 1
ATOM 536 C C . ASN A 1 66 ? 6.321 -3.110 9.798 1.00 92.69 66 ASN A C 1
ATOM 538 O O . ASN A 1 66 ? 7.085 -4.070 9.897 1.00 92.69 66 ASN A O 1
ATOM 542 N N . ILE A 1 67 ? 5.508 -2.946 8.748 1.00 93.88 67 ILE A N 1
ATOM 543 C CA . ILE A 1 67 ? 5.367 -3.939 7.679 1.00 93.88 67 ILE A CA 1
ATOM 544 C C . ILE A 1 67 ? 6.354 -3.644 6.553 1.00 93.88 67 ILE A C 1
ATOM 546 O O . ILE A 1 67 ? 6.143 -2.742 5.739 1.00 93.88 67 ILE A O 1
ATOM 550 N N . GLU A 1 68 ? 7.395 -4.463 6.478 1.00 93.75 68 GLU A N 1
ATOM 551 C CA . GLU A 1 68 ? 8.239 -4.575 5.294 1.00 93.75 68 GLU A CA 1
ATOM 552 C C . GLU A 1 68 ? 7.640 -5.619 4.353 1.00 93.75 68 GLU A C 1
ATOM 554 O O . GLU A 1 68 ? 7.380 -6.757 4.742 1.00 93.75 68 GLU A O 1
ATOM 559 N N . LEU A 1 69 ? 7.390 -5.221 3.111 1.00 95.12 69 LEU A N 1
ATOM 560 C CA . LEU A 1 69 ? 6.919 -6.113 2.067 1.00 95.12 69 LEU A CA 1
ATOM 561 C C . LEU A 1 69 ? 8.123 -6.804 1.432 1.00 95.12 69 LEU A C 1
ATOM 563 O O . LEU A 1 69 ? 9.050 -6.159 0.941 1.00 95.12 69 LEU A O 1
ATOM 567 N N . VAL A 1 70 ? 8.066 -8.128 1.414 1.00 92.56 70 VAL A N 1
ATOM 568 C CA . VAL A 1 70 ? 9.097 -9.013 0.879 1.00 92.56 70 VAL A CA 1
ATOM 569 C C . VAL A 1 70 ? 8.546 -9.749 -0.339 1.00 92.56 70 VAL A C 1
ATOM 571 O O . VAL A 1 70 ? 7.530 -10.435 -0.237 1.00 92.56 70 VAL A O 1
ATOM 574 N N . ASP A 1 71 ? 9.234 -9.623 -1.475 1.00 91.50 71 ASP A N 1
ATOM 575 C CA . ASP A 1 71 ? 9.019 -10.421 -2.688 1.00 91.50 71 ASP A CA 1
ATOM 576 C C . ASP A 1 71 ? 10.388 -10.925 -3.184 1.00 91.50 71 ASP A C 1
ATOM 578 O O . ASP A 1 71 ? 11.243 -10.098 -3.512 1.00 91.50 71 ASP A O 1
ATOM 582 N N . PRO A 1 72 ? 10.620 -12.252 -3.264 1.00 88.69 72 PRO A N 1
ATOM 583 C CA . PRO A 1 72 ? 11.872 -12.824 -3.769 1.00 88.69 72 PRO A CA 1
ATOM 584 C C . PRO A 1 72 ? 12.235 -12.402 -5.200 1.00 88.69 72 PRO A C 1
ATOM 586 O O . PRO A 1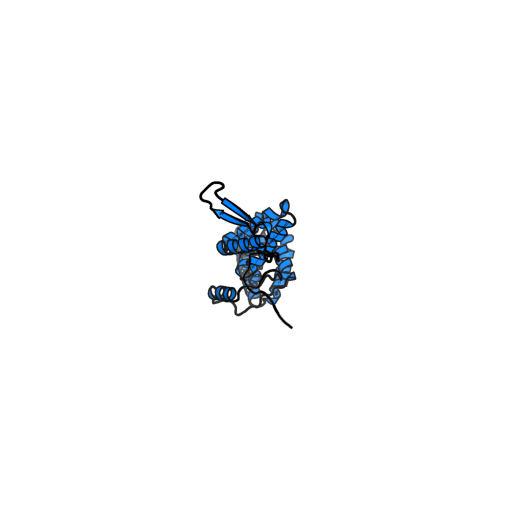 72 ? 13.399 -12.472 -5.587 1.00 88.69 72 PRO A O 1
ATOM 589 N N . ASN A 1 73 ? 11.249 -11.983 -5.998 1.00 88.00 73 ASN A N 1
ATOM 590 C CA . ASN A 1 73 ? 11.442 -11.549 -7.380 1.00 88.00 73 ASN A CA 1
ATOM 591 C C . ASN A 1 73 ? 11.815 -10.066 -7.496 1.00 88.00 73 ASN A C 1
ATOM 593 O O . ASN A 1 73 ? 12.138 -9.606 -8.592 1.00 88.00 73 ASN A O 1
ATOM 597 N N . VAL A 1 74 ? 11.751 -9.310 -6.397 1.00 87.38 74 VAL A N 1
ATOM 598 C CA . VAL A 1 74 ? 12.117 -7.895 -6.360 1.00 87.38 74 VAL A CA 1
ATOM 599 C C . VAL A 1 74 ? 13.528 -7.771 -5.783 1.00 87.38 74 VAL A C 1
ATOM 601 O O . VAL A 1 74 ? 13.783 -8.248 -4.676 1.00 87.38 74 VAL A O 1
ATOM 604 N N . PRO A 1 75 ? 14.465 -7.111 -6.487 1.00 85.38 75 PRO A N 1
ATOM 605 C CA . PRO A 1 75 ? 15.802 -6.887 -5.956 1.00 85.38 75 PRO A CA 1
ATOM 606 C C . PRO A 1 75 ? 15.769 -6.151 -4.605 1.00 85.38 75 PRO A C 1
ATOM 608 O O . PRO A 1 75 ? 14.949 -5.240 -4.414 1.00 85.38 75 PRO A O 1
ATOM 611 N N . PRO A 1 76 ? 16.674 -6.485 -3.667 1.00 81.94 76 PRO A N 1
ATOM 612 C CA . PRO A 1 76 ? 16.750 -5.786 -2.392 1.00 81.94 76 PRO A CA 1
ATOM 613 C C . PRO A 1 76 ? 17.035 -4.293 -2.604 1.00 81.94 76 PRO A C 1
ATOM 615 O O . PRO A 1 76 ? 17.666 -3.888 -3.587 1.00 81.94 76 PRO A O 1
ATOM 618 N N . ALA A 1 77 ? 16.562 -3.461 -1.675 1.00 80.00 77 ALA A N 1
ATOM 619 C CA . ALA A 1 77 ? 16.821 -2.029 -1.714 1.00 80.00 77 ALA A CA 1
ATOM 620 C C . ALA A 1 77 ? 18.333 -1.771 -1.667 1.00 80.00 77 ALA A C 1
ATOM 622 O O . ALA A 1 77 ? 19.073 -2.462 -0.965 1.00 80.00 77 ALA A O 1
ATOM 623 N N . ASN A 1 78 ? 18.795 -0.738 -2.376 1.00 80.62 78 ASN A N 1
ATOM 624 C CA . ASN A 1 78 ? 20.176 -0.290 -2.243 1.00 80.62 78 ASN A CA 1
ATOM 625 C C . ASN A 1 78 ? 20.418 0.116 -0.770 1.00 80.62 78 ASN A C 1
ATOM 627 O O . ASN A 1 78 ? 19.615 0.882 -0.229 1.00 80.62 78 ASN A O 1
ATOM 631 N N . PRO A 1 79 ? 21.503 -0.336 -0.112 1.00 75.12 79 PRO A N 1
ATOM 632 C CA . PRO A 1 79 ? 21.828 0.071 1.257 1.00 75.12 79 PRO A CA 1
ATOM 633 C C . PRO A 1 79 ? 21.809 1.594 1.476 1.00 75.12 79 PRO A C 1
ATOM 635 O O . PRO A 1 79 ? 21.383 2.064 2.531 1.00 75.12 79 PRO A O 1
ATOM 638 N N . LEU A 1 80 ? 22.190 2.382 0.462 1.00 76.81 80 LEU A N 1
ATOM 639 C CA . LEU A 1 80 ? 22.112 3.848 0.500 1.00 76.81 80 LEU A CA 1
ATOM 640 C C . LEU A 1 80 ? 20.672 4.369 0.599 1.00 76.81 80 LEU A C 1
ATOM 642 O O . LEU A 1 80 ? 20.435 5.380 1.256 1.00 76.81 80 LEU A O 1
ATOM 646 N N . SER A 1 81 ? 19.699 3.673 0.006 1.00 75.06 81 SER A N 1
ATOM 647 C CA . SER A 1 81 ? 18.279 4.018 0.123 1.00 75.06 81 SER A CA 1
ATOM 648 C C . SER A 1 81 ? 17.793 3.906 1.568 1.00 75.06 81 SER A C 1
ATOM 650 O O . SER A 1 81 ? 17.001 4.734 2.005 1.00 75.06 81 SER A O 1
ATOM 652 N N . TYR A 1 82 ? 18.302 2.927 2.321 1.00 70.12 82 TYR A N 1
ATOM 653 C CA . TYR A 1 82 ? 17.998 2.748 3.743 1.00 70.12 82 TYR A CA 1
ATOM 654 C C . TYR A 1 82 ? 18.604 3.877 4.593 1.00 70.12 82 TYR A C 1
ATOM 656 O O . TYR A 1 82 ? 17.956 4.425 5.482 1.00 70.12 82 TYR A O 1
ATOM 664 N N . ILE A 1 83 ? 19.836 4.284 4.269 1.00 69.25 83 ILE A N 1
ATOM 665 C CA . ILE A 1 83 ? 20.519 5.400 4.936 1.00 69.25 83 ILE A CA 1
ATOM 666 C C . ILE A 1 83 ? 19.787 6.717 4.672 1.00 69.25 83 ILE A C 1
ATOM 668 O O . ILE A 1 83 ? 19.540 7.468 5.608 1.00 69.25 83 ILE A O 1
ATOM 672 N N . GLN A 1 84 ? 19.399 6.992 3.426 1.00 68.19 84 GLN A N 1
ATOM 673 C CA . GLN A 1 84 ? 18.667 8.209 3.077 1.00 68.19 84 GLN A CA 1
ATOM 674 C C . GLN A 1 84 ? 17.267 8.238 3.700 1.00 68.19 84 GLN A C 1
ATOM 676 O O . GLN A 1 84 ? 16.823 9.283 4.179 1.00 68.19 84 GLN A O 1
ATOM 681 N N . TYR A 1 85 ? 16.604 7.082 3.756 1.00 64.12 85 TYR A N 1
ATOM 682 C CA . TYR A 1 85 ? 15.338 6.907 4.458 1.00 64.12 85 TYR A CA 1
ATOM 683 C C . TYR A 1 85 ? 15.461 7.315 5.938 1.00 64.12 85 TYR A C 1
ATOM 685 O O . TYR A 1 85 ? 14.768 8.229 6.384 1.00 64.12 85 TYR A O 1
ATOM 693 N N . TYR A 1 86 ? 16.424 6.751 6.672 1.00 63.81 86 TYR A N 1
ATOM 694 C CA . TYR A 1 86 ? 16.625 7.092 8.085 1.00 63.81 86 TYR A CA 1
ATOM 695 C C . TYR A 1 86 ? 17.242 8.466 8.337 1.00 63.81 86 TYR A C 1
ATOM 697 O O . TYR A 1 86 ? 16.992 9.052 9.385 1.00 63.81 86 TYR A O 1
ATOM 705 N N . ALA A 1 87 ? 18.033 9.003 7.408 1.00 59.47 87 ALA A N 1
ATOM 706 C CA . ALA A 1 87 ? 18.587 10.350 7.523 1.00 59.47 87 ALA A CA 1
ATOM 707 C C . ALA A 1 87 ? 17.486 11.418 7.441 1.00 59.47 87 ALA A C 1
ATOM 709 O O . ALA A 1 87 ? 17.562 12.438 8.122 1.00 59.47 87 ALA A O 1
ATOM 710 N N . THR A 1 88 ? 16.438 11.160 6.654 1.00 56.88 88 THR A N 1
ATOM 711 C CA . THR A 1 88 ? 15.262 12.040 6.564 1.00 56.88 88 THR A CA 1
ATOM 712 C C . THR A 1 88 ? 14.352 11.896 7.798 1.00 56.88 88 THR A C 1
ATOM 714 O O . THR A 1 88 ? 13.653 12.837 8.165 1.00 56.88 88 THR A O 1
ATOM 717 N N . GLU A 1 89 ? 14.410 10.752 8.492 1.00 52.28 89 GLU A N 1
ATOM 718 C CA . GLU A 1 89 ? 13.622 10.423 9.692 1.00 52.28 89 GLU A CA 1
ATOM 719 C C . GLU A 1 89 ? 14.490 10.220 10.954 1.00 52.28 89 GLU A C 1
ATOM 721 O O . GLU A 1 89 ? 14.192 9.355 11.781 1.00 52.28 89 GLU A O 1
ATOM 726 N N . ALA A 1 90 ? 15.554 11.021 11.128 1.00 35.50 90 ALA A N 1
ATOM 727 C CA . ALA A 1 90 ? 16.614 10.876 12.145 1.00 35.50 90 ALA A CA 1
ATOM 728 C C . ALA A 1 90 ? 16.186 11.033 13.631 1.00 35.50 90 ALA A C 1
ATOM 730 O O . ALA A 1 90 ? 16.950 11.507 14.470 1.00 35.50 90 ALA A O 1
ATOM 731 N N . GLY A 1 91 ? 14.969 10.624 13.990 1.00 45.53 91 GLY A N 1
ATOM 732 C CA . GLY A 1 91 ? 14.473 10.561 15.361 1.00 45.53 91 GLY A CA 1
ATOM 733 C C . GLY A 1 91 ? 13.570 9.368 15.682 1.00 45.53 91 GLY A C 1
ATOM 734 O O . GLY A 1 91 ? 13.066 9.313 16.803 1.00 45.53 91 GLY A O 1
ATOM 735 N N . ARG A 1 92 ? 13.312 8.421 14.763 1.00 49.53 92 ARG A N 1
ATOM 736 C CA . ARG A 1 92 ? 12.416 7.285 15.054 1.00 49.53 92 ARG A CA 1
ATOM 737 C C . ARG A 1 92 ? 12.968 5.953 14.547 1.00 49.53 92 ARG A C 1
ATOM 739 O O . ARG A 1 92 ? 12.982 5.685 13.358 1.00 49.53 92 ARG A O 1
ATOM 746 N N . SER A 1 93 ? 13.309 5.105 15.515 1.00 43.06 93 SER A N 1
ATOM 747 C CA . SER A 1 93 ? 13.608 3.673 15.399 1.00 43.06 93 SER A CA 1
ATOM 748 C C . SER A 1 93 ? 14.990 3.301 14.860 1.00 43.06 93 SER A C 1
ATOM 750 O O . SER A 1 93 ? 15.260 3.289 13.665 1.00 43.06 93 SER A O 1
ATOM 752 N N . ALA A 1 94 ? 15.842 2.882 15.799 1.00 42.97 94 ALA A N 1
ATOM 753 C CA . ALA A 1 94 ? 16.968 1.999 15.538 1.00 42.97 94 ALA A CA 1
ATOM 754 C C . ALA A 1 94 ? 16.509 0.780 14.722 1.00 42.97 94 ALA A C 1
ATOM 756 O O . ALA A 1 94 ? 15.441 0.242 15.011 1.00 42.97 94 ALA A O 1
ATOM 757 N N . ARG A 1 95 ? 17.328 0.394 13.730 1.00 48.50 95 ARG A N 1
ATOM 758 C CA . ARG A 1 95 ? 17.300 -0.847 12.930 1.00 48.50 95 ARG A CA 1
ATOM 759 C C . ARG A 1 95 ? 16.194 -1.825 13.353 1.00 48.50 95 ARG A C 1
ATOM 761 O O . ARG A 1 95 ? 16.450 -2.759 14.107 1.00 48.50 95 ARG A O 1
ATOM 768 N N . ARG A 1 96 ? 14.968 -1.600 12.878 1.00 54.94 96 ARG A N 1
ATOM 769 C CA . ARG A 1 96 ? 13.970 -2.669 12.836 1.00 54.94 96 ARG A CA 1
ATOM 770 C C . ARG A 1 96 ? 14.317 -3.473 11.591 1.00 54.94 96 ARG A C 1
ATOM 772 O O . ARG A 1 96 ? 14.397 -2.895 10.512 1.00 54.94 96 ARG A O 1
ATOM 779 N N . GLU A 1 97 ? 14.612 -4.754 11.750 1.00 57.16 97 GLU A N 1
ATOM 780 C CA . GLU A 1 97 ? 14.386 -5.710 10.667 1.00 57.16 97 GLU A CA 1
ATOM 781 C C . GLU A 1 97 ? 12.868 -5.757 10.486 1.00 57.16 97 GLU A C 1
ATOM 783 O O . GLU A 1 97 ? 12.132 -5.846 11.476 1.00 57.16 97 GLU A O 1
ATOM 788 N N . GLY A 1 98 ? 12.379 -5.550 9.266 1.00 59.25 98 GLY A N 1
ATOM 789 C CA . GLY A 1 98 ? 10.949 -5.556 9.029 1.00 59.25 98 GLY A CA 1
ATOM 790 C C . GLY A 1 98 ? 10.367 -6.927 9.330 1.00 59.25 98 GLY A C 1
ATOM 791 O O . GLY A 1 98 ? 10.975 -7.962 9.059 1.00 59.25 98 GLY A O 1
ATOM 792 N N . LEU A 1 99 ? 9.166 -6.950 9.905 1.00 64.81 99 LEU A N 1
ATOM 793 C CA . LEU A 1 99 ? 8.424 -8.193 10.113 1.00 64.81 99 LEU A CA 1
ATOM 794 C C . LEU A 1 99 ? 7.749 -8.569 8.792 1.00 64.81 99 LEU A C 1
ATOM 796 O O . LEU A 1 99 ? 6.539 -8.414 8.644 1.00 64.81 99 LEU A O 1
ATOM 800 N N . GLY A 1 100 ? 8.550 -8.971 7.810 1.00 70.12 100 GLY A N 1
ATOM 801 C CA . GLY A 1 100 ? 8.107 -9.280 6.456 1.00 70.12 100 GLY A CA 1
ATOM 802 C C . GLY A 1 100 ? 8.458 -10.706 6.052 1.00 70.12 100 GLY A C 1
ATOM 803 O O . GLY A 1 100 ? 9.608 -11.122 6.154 1.00 70.12 100 GLY A O 1
ATOM 804 N N . SER A 1 101 ? 7.473 -11.449 5.555 1.00 87.94 101 SER A N 1
ATOM 805 C CA . SER A 1 101 ? 7.668 -12.694 4.804 1.00 87.94 101 SER A CA 1
ATOM 806 C C . SER A 1 101 ? 6.870 -12.613 3.504 1.00 87.94 101 SER A C 1
ATOM 808 O O . SER A 1 101 ? 5.990 -11.759 3.380 1.00 87.94 101 SER A O 1
ATOM 810 N N . ALA A 1 102 ? 7.150 -13.488 2.536 1.00 90.38 102 ALA A N 1
ATOM 811 C CA . ALA A 1 102 ? 6.393 -13.513 1.283 1.00 90.38 102 ALA A CA 1
ATOM 812 C C . ALA A 1 102 ? 4.893 -13.770 1.535 1.00 90.38 102 ALA A C 1
ATOM 814 O O . ALA A 1 102 ? 4.036 -13.089 0.979 1.00 90.38 102 ALA A O 1
ATOM 815 N N . GLU A 1 103 ? 4.571 -14.671 2.462 1.00 91.94 103 GLU A N 1
ATOM 816 C CA . GLU A 1 103 ? 3.196 -14.997 2.850 1.00 91.94 103 GLU A CA 1
ATOM 817 C C . GLU A 1 103 ? 2.505 -13.807 3.532 1.00 91.94 103 GLU A C 1
ATOM 819 O O . GLU A 1 103 ? 1.333 -13.518 3.278 1.00 91.94 103 GLU A O 1
ATOM 824 N N . ALA A 1 104 ? 3.235 -13.078 4.383 1.00 93.50 104 ALA A N 1
ATOM 825 C CA . ALA A 1 104 ? 2.718 -11.877 5.024 1.00 93.50 104 ALA A CA 1
ATOM 826 C C . ALA A 1 104 ? 2.463 -10.755 4.004 1.00 93.50 104 ALA A C 1
ATOM 828 O O . ALA A 1 104 ? 1.432 -10.086 4.081 1.00 93.50 104 ALA A O 1
ATOM 829 N N . THR A 1 105 ? 3.358 -10.581 3.025 1.00 95.94 105 THR A N 1
ATOM 830 C CA . THR A 1 105 ? 3.182 -9.651 1.900 1.00 95.94 105 THR A CA 1
ATOM 831 C C . THR A 1 105 ? 1.890 -9.946 1.148 1.00 95.94 105 THR A C 1
ATOM 833 O O . THR A 1 105 ? 1.080 -9.040 0.953 1.00 95.94 105 THR A O 1
ATOM 836 N N . GLU A 1 106 ? 1.668 -11.206 0.763 1.00 95.38 106 GLU A N 1
ATOM 837 C CA . GLU A 1 106 ? 0.453 -11.618 0.057 1.00 95.38 106 GLU A CA 1
ATOM 838 C C . GLU A 1 106 ? -0.799 -11.320 0.883 1.00 95.38 106 GLU A C 1
ATOM 840 O O . GLU A 1 106 ? -1.731 -10.690 0.383 1.00 95.38 106 GLU A O 1
ATOM 845 N N . MET A 1 107 ? -0.812 -11.702 2.163 1.00 96.38 107 MET A N 1
ATOM 846 C CA . MET A 1 107 ? -1.935 -11.429 3.062 1.00 96.38 107 MET A CA 1
ATOM 847 C C . MET A 1 107 ? -2.236 -9.925 3.154 1.00 96.38 107 MET A C 1
ATOM 849 O O . MET A 1 107 ? -3.393 -9.513 3.035 1.00 96.38 107 MET A O 1
ATOM 853 N N . VAL A 1 108 ? -1.207 -9.097 3.357 1.00 97.75 108 VAL A N 1
ATOM 854 C CA . VAL A 1 108 ? -1.363 -7.646 3.514 1.00 97.75 108 VAL A CA 1
ATOM 855 C C . VAL A 1 108 ? -1.885 -7.008 2.232 1.00 97.75 108 VAL A C 1
ATOM 857 O O . VAL A 1 108 ? -2.876 -6.272 2.273 1.00 97.75 108 VAL A O 1
ATOM 860 N N . LEU A 1 109 ? -1.257 -7.301 1.092 1.00 98.25 109 LEU A N 1
ATOM 861 C CA . LEU A 1 109 ? -1.620 -6.699 -0.189 1.00 98.25 109 LEU A CA 1
ATOM 862 C C . LEU A 1 109 ? -2.999 -7.154 -0.661 1.00 98.25 109 LEU A C 1
ATOM 864 O O . LEU A 1 109 ? -3.798 -6.308 -1.070 1.00 98.25 109 LEU A O 1
ATOM 868 N N . ASN A 1 110 ? -3.325 -8.442 -0.523 1.00 97.56 110 ASN A N 1
ATOM 869 C CA . ASN A 1 110 ? -4.639 -8.967 -0.887 1.00 97.56 110 ASN A CA 1
ATOM 870 C C . ASN A 1 110 ? -5.747 -8.327 -0.042 1.00 97.56 110 ASN A C 1
ATOM 872 O O . ASN A 1 110 ? -6.748 -7.861 -0.592 1.00 97.56 110 ASN A O 1
ATOM 876 N N . ASN A 1 111 ? -5.561 -8.227 1.280 1.00 98.12 111 ASN A N 1
ATOM 877 C CA . ASN A 1 111 ? -6.569 -7.640 2.164 1.00 98.12 111 ASN A CA 1
ATOM 878 C C . ASN A 1 111 ? -6.739 -6.133 1.925 1.00 98.12 111 ASN A C 1
ATOM 880 O O . ASN A 1 111 ? -7.872 -5.654 1.841 1.00 98.12 111 ASN A O 1
ATOM 884 N N . LEU A 1 112 ? -5.649 -5.371 1.767 1.00 98.38 112 LEU A N 1
ATOM 885 C CA . LEU A 1 112 ? -5.741 -3.936 1.470 1.00 98.38 112 LEU A CA 1
ATOM 886 C C . LEU A 1 112 ? -6.350 -3.671 0.092 1.00 98.38 112 LEU A C 1
ATOM 888 O O . LEU A 1 112 ? -7.158 -2.748 -0.065 1.00 98.38 112 LEU A O 1
ATOM 892 N N . PHE A 1 113 ? -6.010 -4.485 -0.907 1.00 98.50 113 PHE A N 1
ATOM 893 C CA . PHE A 1 113 ? -6.592 -4.372 -2.238 1.00 98.50 113 PHE A CA 1
ATOM 894 C C . PHE A 1 113 ? -8.080 -4.720 -2.229 1.00 98.50 113 PHE A C 1
ATOM 896 O O . PHE A 1 113 ? -8.879 -3.974 -2.791 1.00 98.50 113 PHE A O 1
ATOM 903 N N . TYR A 1 114 ? -8.479 -5.777 -1.518 1.00 97.56 114 TYR A N 1
ATOM 904 C CA . TYR A 1 114 ? -9.886 -6.115 -1.311 1.00 97.56 114 TYR A CA 1
ATOM 905 C C . TYR A 1 114 ? -10.654 -4.975 -0.629 1.00 97.56 114 TYR A C 1
ATOM 907 O O . TYR A 1 114 ? -11.716 -4.568 -1.111 1.00 97.56 114 TYR A O 1
ATOM 915 N N . ILE A 1 115 ? -10.104 -4.412 0.454 1.00 97.88 115 ILE A N 1
ATOM 916 C CA . ILE A 1 115 ? -10.702 -3.266 1.152 1.00 97.88 115 ILE A CA 1
ATOM 917 C C . ILE A 1 115 ? -10.861 -2.081 0.194 1.00 97.88 115 ILE A C 1
ATOM 919 O O . ILE A 1 115 ? -11.915 -1.444 0.158 1.00 97.88 115 ILE A O 1
ATOM 923 N N . THR A 1 116 ? -9.847 -1.826 -0.634 1.00 98.06 116 THR A N 1
ATOM 924 C CA . THR A 1 116 ? -9.902 -0.790 -1.669 1.00 98.06 116 THR A CA 1
ATOM 925 C C . THR A 1 116 ? -11.022 -1.075 -2.663 1.00 98.06 116 THR A C 1
ATOM 927 O O . THR A 1 116 ? -11.851 -0.201 -2.904 1.00 98.06 116 THR A O 1
ATOM 930 N N . ALA A 1 117 ? -11.108 -2.291 -3.197 1.00 97.19 117 ALA A N 1
ATOM 931 C CA . ALA A 1 117 ? -12.109 -2.656 -4.190 1.00 97.19 117 ALA A CA 1
ATOM 932 C C . ALA A 1 117 ? -13.548 -2.541 -3.666 1.00 97.19 117 ALA A C 1
ATOM 934 O O . ALA A 1 117 ? -14.450 -2.150 -4.403 1.00 97.19 117 ALA A O 1
ATOM 935 N N . LYS A 1 118 ? -13.769 -2.862 -2.387 1.00 96.44 118 LYS A N 1
ATOM 936 C CA . LYS A 1 118 ? -15.112 -2.916 -1.795 1.00 96.44 118 LYS A CA 1
ATOM 937 C C . LYS A 1 118 ? -15.560 -1.642 -1.082 1.00 96.44 118 LYS A C 1
ATOM 939 O O . LYS A 1 118 ? -16.762 -1.409 -1.022 1.00 96.44 118 LYS A O 1
ATOM 944 N N . PHE A 1 119 ? -14.647 -0.847 -0.522 1.00 96.56 119 PHE A N 1
ATOM 945 C CA . PHE A 1 119 ? -15.014 0.193 0.453 1.00 96.56 119 PHE A CA 1
ATOM 946 C C . PHE A 1 119 ? -14.412 1.577 0.186 1.00 96.56 119 PHE A C 1
ATOM 948 O O . PHE A 1 119 ? -14.699 2.516 0.931 1.00 96.56 119 PHE A O 1
ATOM 955 N N . SER A 1 120 ? -13.608 1.747 -0.867 1.00 95.44 120 SER A N 1
ATOM 956 C CA . SER A 1 120 ? -12.957 3.039 -1.143 1.00 95.44 120 SER A CA 1
ATOM 957 C C . SER A 1 120 ? -13.904 4.160 -1.565 1.00 95.44 120 SER A C 1
ATOM 959 O O . SER A 1 120 ? -13.533 5.318 -1.419 1.00 95.44 120 SER A O 1
ATOM 961 N N . ASP A 1 121 ? -15.131 3.867 -2.002 1.00 95.06 121 ASP A N 1
ATOM 962 C CA . ASP A 1 121 ? -16.135 4.917 -2.232 1.00 95.06 121 ASP A CA 1
ATOM 963 C C . ASP A 1 121 ? -16.665 5.505 -0.910 1.00 95.06 121 ASP A C 1
ATOM 965 O O . ASP A 1 121 ? -17.003 6.686 -0.844 1.00 95.06 121 ASP A O 1
ATOM 969 N N . ASN A 1 122 ? -16.701 4.707 0.165 1.00 95.00 122 ASN A N 1
ATOM 970 C CA . ASN A 1 122 ? -17.159 5.144 1.488 1.00 95.00 122 ASN A CA 1
ATOM 971 C C . ASN A 1 122 ? -16.032 5.728 2.349 1.00 95.00 122 ASN A C 1
ATOM 973 O O . ASN A 1 122 ? -16.279 6.648 3.127 1.00 95.00 122 ASN A O 1
ATOM 977 N N . HIS A 1 123 ? -14.814 5.195 2.222 1.00 95.19 123 HIS A N 1
ATOM 978 C CA . HIS A 1 123 ? -13.657 5.559 3.050 1.00 95.19 123 HIS A CA 1
ATOM 979 C C . HIS A 1 123 ? -12.409 5.899 2.209 1.00 95.19 123 HIS A C 1
ATOM 981 O O . HIS A 1 123 ? -11.345 5.309 2.416 1.00 95.19 123 HIS A O 1
ATOM 987 N N . PRO A 1 124 ? -12.502 6.813 1.219 1.00 95.81 124 PRO A N 1
ATOM 988 C CA . PRO A 1 124 ? -11.400 7.068 0.291 1.00 95.81 124 PRO A CA 1
ATOM 989 C C . PRO A 1 124 ? -10.158 7.626 0.989 1.00 95.81 124 PRO A C 1
ATOM 991 O O . PRO A 1 124 ? -9.048 7.258 0.624 1.00 95.81 124 PRO A O 1
ATOM 994 N N . LYS A 1 125 ? -10.342 8.497 1.990 1.00 96.00 125 LYS A N 1
ATOM 995 C CA . LYS A 1 125 ? -9.239 9.165 2.694 1.00 96.00 125 LYS A CA 1
ATOM 996 C C . LYS A 1 125 ? -8.463 8.188 3.565 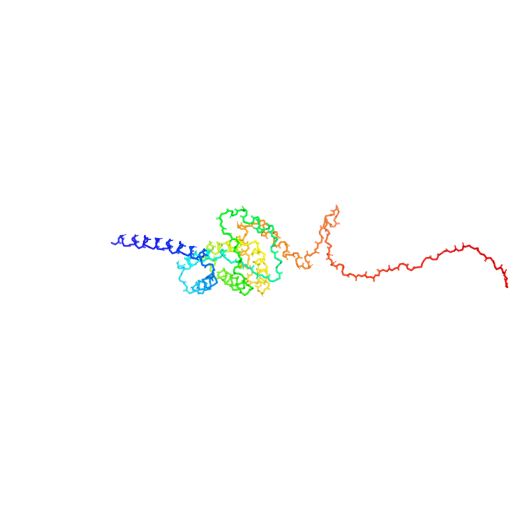1.00 96.00 125 LYS A C 1
ATOM 998 O O . LYS A 1 125 ? -7.247 8.117 3.472 1.00 96.00 125 LYS A O 1
ATOM 1003 N N . GLU A 1 126 ? -9.167 7.400 4.367 1.00 96.38 126 GLU A N 1
ATOM 1004 C CA . GLU A 1 126 ? -8.543 6.440 5.272 1.00 96.38 126 GLU A CA 1
ATOM 1005 C C . GLU A 1 126 ? -7.814 5.341 4.493 1.00 96.38 126 GLU A C 1
ATOM 1007 O O . GLU A 1 126 ? -6.708 4.958 4.857 1.00 96.38 126 GLU A O 1
ATOM 1012 N N . ILE A 1 127 ? -8.393 4.857 3.389 1.00 97.75 127 ILE A N 1
ATOM 1013 C CA . ILE A 1 127 ? -7.746 3.845 2.542 1.00 97.75 127 ILE A CA 1
ATOM 1014 C C . ILE A 1 127 ? -6.518 4.428 1.826 1.00 97.75 127 ILE A C 1
ATOM 1016 O O . ILE A 1 127 ? -5.488 3.758 1.749 1.00 97.75 127 ILE A O 1
ATOM 1020 N N . GLU A 1 128 ? -6.587 5.674 1.350 1.00 98.00 128 GLU A N 1
ATOM 1021 C CA . GLU A 1 128 ? -5.429 6.388 0.797 1.00 98.00 128 GLU A CA 1
ATOM 1022 C C . GLU A 1 128 ? -4.299 6.519 1.828 1.00 98.00 128 GLU A C 1
ATOM 1024 O O . GLU A 1 128 ? -3.139 6.250 1.506 1.00 98.00 128 GLU A O 1
ATOM 1029 N N . GLU A 1 129 ? -4.622 6.864 3.076 1.00 97.12 129 GLU A N 1
ATOM 1030 C CA . GLU A 1 129 ? -3.652 6.951 4.171 1.00 97.12 129 GLU A CA 1
ATOM 1031 C C . GLU A 1 129 ? -2.993 5.599 4.481 1.00 97.12 129 GLU A C 1
ATOM 1033 O O . GLU A 1 129 ? -1.792 5.566 4.756 1.00 97.12 129 GLU A O 1
ATOM 1038 N N . LEU A 1 130 ? -3.721 4.477 4.392 1.00 98.00 130 LEU A N 1
ATOM 1039 C CA . LEU A 1 130 ? -3.136 3.142 4.585 1.00 98.00 130 LEU A CA 1
ATOM 1040 C C . LEU A 1 130 ? -2.086 2.826 3.515 1.00 98.00 130 LEU A C 1
ATOM 1042 O O . LEU A 1 130 ? -0.960 2.461 3.853 1.00 98.00 130 LEU A O 1
ATOM 1046 N N . TRP A 1 131 ? -2.423 3.008 2.233 1.00 98.12 131 TRP A N 1
ATOM 1047 C CA . TRP A 1 131 ? -1.481 2.792 1.126 1.00 98.12 131 TRP A CA 1
ATOM 1048 C C . TRP A 1 131 ? -0.287 3.738 1.195 1.00 98.12 131 TRP A C 1
ATOM 1050 O O . TRP A 1 131 ? 0.854 3.323 0.981 1.00 98.12 131 TRP A O 1
ATOM 1060 N N . SER A 1 132 ? -0.545 4.997 1.543 1.00 96.12 132 SER A N 1
ATOM 1061 C CA . SER A 1 132 ? 0.490 6.011 1.713 1.00 96.12 132 SER A CA 1
ATOM 1062 C C . SER A 1 132 ? 1.442 5.629 2.841 1.00 96.12 132 SER A C 1
ATOM 1064 O O . SER A 1 132 ? 2.649 5.663 2.638 1.00 96.12 132 SER A O 1
ATOM 1066 N N . THR A 1 133 ? 0.920 5.176 3.983 1.00 95.38 133 THR A N 1
ATOM 1067 C CA . THR A 1 133 ? 1.726 4.699 5.116 1.00 95.38 133 THR A CA 1
ATOM 1068 C C . THR A 1 133 ? 2.547 3.471 4.735 1.00 95.38 133 THR A C 1
ATOM 1070 O O . THR A 1 133 ? 3.762 3.472 4.900 1.00 95.38 133 THR A O 1
ATOM 1073 N N . LEU A 1 134 ? 1.920 2.449 4.149 1.00 95.62 134 LEU A N 1
ATOM 1074 C CA . LEU A 1 134 ? 2.613 1.219 3.767 1.00 95.62 134 LEU A CA 1
ATOM 1075 C C . LEU A 1 134 ? 3.739 1.487 2.762 1.00 95.62 134 LEU A C 1
ATOM 1077 O O . LEU A 1 134 ? 4.837 0.957 2.912 1.00 95.62 134 LEU A O 1
ATOM 1081 N N . CYS A 1 135 ? 3.507 2.339 1.759 1.00 93.19 135 CYS A N 1
ATOM 1082 C CA . CYS A 1 135 ? 4.561 2.707 0.817 1.00 93.19 135 CYS A CA 1
ATOM 1083 C C . CYS A 1 135 ? 5.608 3.631 1.461 1.00 93.19 135 CYS A C 1
ATOM 1085 O O . CYS A 1 135 ? 6.754 3.670 1.006 1.00 93.19 135 CYS A O 1
ATOM 1087 N N . ALA A 1 136 ? 5.233 4.386 2.502 1.00 88.00 136 ALA A N 1
ATOM 1088 C CA . ALA A 1 136 ? 6.090 5.363 3.151 1.00 88.00 136 ALA A CA 1
ATOM 1089 C C . ALA A 1 136 ? 7.248 4.721 3.903 1.00 88.00 136 ALA A C 1
ATOM 1091 O O . ALA A 1 136 ? 8.369 5.201 3.757 1.00 88.00 136 ALA A O 1
ATOM 1092 N N . CYS A 1 137 ? 6.963 3.660 4.651 1.00 85.31 137 CYS A N 1
ATOM 1093 C CA . CYS A 1 137 ? 7.796 3.229 5.770 1.00 85.31 137 CYS A CA 1
ATOM 1094 C C . CYS A 1 137 ? 9.014 2.377 5.404 1.00 85.31 137 CYS A C 1
ATOM 1096 O O . CYS A 1 137 ? 9.933 2.258 6.206 1.00 85.31 137 CYS A O 1
ATOM 1098 N N . TRP A 1 138 ? 9.044 1.790 4.208 1.00 88.50 138 TRP A N 1
ATOM 1099 C CA . TRP A 1 138 ? 10.162 0.950 3.778 1.00 88.50 138 TRP A CA 1
ATOM 1100 C C . TRP A 1 138 ? 10.519 1.243 2.324 1.00 88.50 138 TRP A C 1
ATOM 1102 O O . TRP A 1 138 ? 9.625 1.378 1.481 1.00 88.50 138 TRP A O 1
ATOM 1112 N N . PRO A 1 139 ? 11.816 1.340 1.984 1.00 87.19 139 PRO A N 1
ATOM 1113 C CA . PRO A 1 139 ? 12.234 1.784 0.660 1.00 87.19 139 PRO A CA 1
ATOM 1114 C C . PRO A 1 139 ? 11.780 0.843 -0.459 1.00 87.19 139 PRO A C 1
ATOM 1116 O O . PRO A 1 139 ? 11.466 1.340 -1.540 1.00 87.19 139 PRO A O 1
ATOM 1119 N N . ASN A 1 140 ? 11.695 -0.466 -0.197 1.00 91.31 140 ASN A N 1
ATOM 1120 C CA . ASN A 1 140 ? 11.301 -1.475 -1.182 1.00 91.31 140 ASN A CA 1
ATOM 1121 C C . ASN A 1 140 ? 9.785 -1.695 -1.298 1.00 91.31 140 ASN A C 1
ATOM 1123 O O . ASN A 1 140 ? 9.343 -2.234 -2.311 1.00 91.31 140 ASN A O 1
ATOM 1127 N N . ASN A 1 141 ? 8.976 -1.236 -0.336 1.00 94.81 141 ASN A N 1
ATOM 1128 C CA . ASN A 1 141 ? 7.531 -1.488 -0.352 1.00 94.81 141 ASN A CA 1
ATOM 1129 C C . ASN A 1 141 ? 6.869 -0.969 -1.626 1.00 94.81 141 ASN A C 1
ATOM 1131 O O . ASN A 1 141 ? 6.011 -1.641 -2.187 1.00 94.81 141 ASN A O 1
ATOM 1135 N N . LEU A 1 142 ? 7.287 0.202 -2.115 1.00 94.81 142 LEU A N 1
ATOM 1136 C CA . LEU A 1 142 ? 6.724 0.776 -3.336 1.00 94.81 142 LEU A CA 1
ATOM 1137 C C . LEU A 1 142 ? 6.907 -0.150 -4.551 1.00 94.81 142 LEU A C 1
ATOM 1139 O O . LEU A 1 142 ? 5.949 -0.353 -5.291 1.00 94.81 142 LEU A O 1
ATOM 1143 N N . LYS A 1 143 ? 8.088 -0.760 -4.712 1.00 94.38 143 LYS A N 1
ATOM 1144 C CA . LYS A 1 143 ? 8.370 -1.720 -5.793 1.00 94.38 143 LYS A CA 1
ATOM 1145 C C . LYS A 1 143 ? 7.444 -2.926 -5.722 1.00 94.38 143 LYS A C 1
ATOM 1147 O O . LYS A 1 143 ? 6.785 -3.263 -6.701 1.00 94.38 143 LYS A O 1
ATOM 1152 N N . VAL A 1 144 ? 7.349 -3.527 -4.535 1.00 96.06 144 VAL A N 1
ATOM 1153 C CA . VAL A 1 144 ? 6.514 -4.712 -4.301 1.00 96.06 144 VAL A CA 1
ATOM 1154 C C . VAL A 1 144 ? 5.035 -4.399 -4.555 1.00 96.06 144 VAL A C 1
ATOM 1156 O O . VAL A 1 144 ? 4.343 -5.179 -5.207 1.00 96.06 144 VAL A O 1
ATOM 1159 N N . ILE A 1 145 ? 4.556 -3.227 -4.123 1.00 97.44 145 ILE A N 1
ATOM 1160 C CA . ILE A 1 145 ? 3.180 -2.780 -4.379 1.00 97.44 145 ILE A CA 1
ATOM 1161 C C . ILE A 1 145 ? 2.925 -2.622 -5.882 1.00 97.44 145 ILE A C 1
ATOM 1163 O O . ILE A 1 145 ? 1.917 -3.121 -6.374 1.00 97.44 145 ILE A O 1
ATOM 1167 N N . ILE A 1 146 ? 3.809 -1.951 -6.628 1.00 96.12 146 ILE A N 1
ATOM 1168 C CA . ILE A 1 146 ? 3.620 -1.740 -8.075 1.00 96.12 146 ILE A CA 1
ATOM 1169 C C . ILE A 1 146 ? 3.577 -3.080 -8.806 1.00 96.12 146 ILE A C 1
ATOM 1171 O O . ILE A 1 146 ? 2.652 -3.318 -9.584 1.00 96.12 146 ILE A O 1
ATOM 1175 N N . ARG A 1 147 ? 4.520 -3.978 -8.509 1.00 95.31 147 ARG A N 1
ATOM 1176 C CA . ARG A 1 147 ? 4.557 -5.322 -9.088 1.00 95.31 147 ARG A CA 1
ATOM 1177 C C . ARG A 1 147 ? 3.268 -6.097 -8.810 1.00 95.31 147 ARG A C 1
ATOM 1179 O O . ARG A 1 147 ? 2.666 -6.639 -9.736 1.00 95.31 147 ARG A O 1
ATOM 1186 N N . TYR A 1 148 ? 2.788 -6.083 -7.566 1.00 97.38 148 TYR A N 1
ATOM 1187 C CA . TYR A 1 148 ? 1.499 -6.674 -7.197 1.00 97.38 148 TYR A CA 1
ATOM 1188 C C . TYR A 1 148 ? 0.335 -6.086 -8.011 1.00 97.38 148 TYR A C 1
ATOM 1190 O O . TYR A 1 148 ? -0.490 -6.831 -8.541 1.00 97.38 148 TYR A O 1
ATOM 1198 N N . LEU A 1 149 ? 0.283 -4.757 -8.166 1.00 97.38 149 LEU A N 1
ATOM 1199 C CA . LEU A 1 149 ? -0.768 -4.078 -8.929 1.00 97.38 149 LEU A CA 1
ATOM 1200 C C . LEU A 1 149 ? -0.750 -4.453 -10.418 1.00 97.38 149 LEU A C 1
ATOM 1202 O O . LEU A 1 149 ? -1.817 -4.572 -11.024 1.00 97.38 149 LEU A O 1
ATOM 1206 N N . VAL A 1 150 ? 0.430 -4.666 -11.006 1.00 94.25 150 VAL A N 1
ATOM 1207 C CA . VAL A 1 150 ? 0.571 -5.155 -12.387 1.00 94.25 150 VAL A CA 1
ATOM 1208 C C . VAL A 1 150 ? 0.037 -6.584 -12.508 1.00 94.25 150 VAL A C 1
ATOM 1210 O O . VAL A 1 150 ? -0.778 -6.851 -13.393 1.00 94.25 150 VAL A O 1
ATOM 1213 N N . ILE A 1 151 ? 0.422 -7.478 -11.591 1.00 94.31 151 ILE A N 1
ATOM 1214 C CA . ILE A 1 151 ? -0.025 -8.881 -11.581 1.00 94.31 151 ILE A CA 1
ATOM 1215 C C . ILE A 1 151 ? -1.549 -8.962 -11.446 1.00 94.31 151 ILE A C 1
ATOM 1217 O O . ILE A 1 151 ? -2.213 -9.558 -12.295 1.00 94.31 151 ILE A O 1
ATOM 1221 N N . VAL A 1 152 ? -2.124 -8.315 -10.426 1.00 95.44 152 VAL A N 1
ATOM 1222 C CA . VAL A 1 152 ? -3.571 -8.373 -10.162 1.00 95.44 152 VAL A CA 1
ATOM 12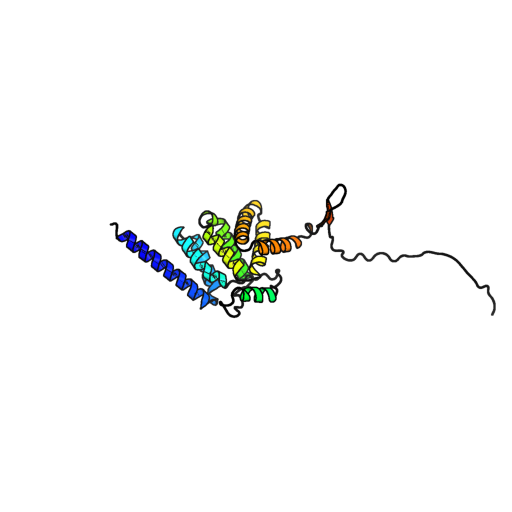23 C C . VAL A 1 152 ? -4.378 -7.743 -11.301 1.00 95.44 152 VAL A C 1
ATOM 1225 O O . VAL A 1 152 ? -5.423 -8.265 -11.685 1.00 95.44 152 VAL A O 1
ATOM 1228 N N . SER A 1 153 ? -3.868 -6.669 -11.916 1.00 93.81 153 SER A N 1
ATOM 1229 C CA . SER A 1 153 ? -4.502 -6.067 -13.095 1.00 93.81 153 SER A CA 1
ATOM 1230 C C . SER A 1 153 ? -4.473 -7.001 -14.304 1.00 93.81 153 SER A C 1
ATOM 1232 O O . SER A 1 153 ? -5.403 -6.971 -15.102 1.00 93.81 153 SER A O 1
ATOM 1234 N N . GLY A 1 154 ? -3.438 -7.834 -14.441 1.00 92.25 154 GLY A N 1
ATOM 1235 C CA . GLY A 1 154 ? -3.331 -8.830 -15.507 1.00 92.25 154 GLY A CA 1
ATOM 1236 C C . GLY A 1 154 ? -4.293 -10.012 -15.351 1.00 92.25 154 GLY A C 1
ATOM 1237 O O . GLY A 1 154 ? -4.732 -10.563 -16.357 1.00 92.25 154 GLY A O 1
ATOM 1238 N N . MET A 1 155 ? -4.664 -10.379 -14.119 1.00 93.38 155 MET A N 1
ATOM 1239 C CA . MET A 1 155 ? -5.550 -11.524 -13.852 1.00 93.38 155 MET A CA 1
ATOM 1240 C C . MET A 1 155 ? -6.987 -11.301 -14.338 1.00 93.38 155 MET A C 1
ATOM 1242 O O . MET A 1 155 ? -7.588 -12.196 -14.927 1.00 93.38 155 MET A O 1
ATOM 1246 N N . ALA A 1 156 ? -7.541 -10.112 -14.090 1.00 92.75 156 ALA A N 1
ATOM 1247 C CA . ALA A 1 156 ? -8.881 -9.733 -14.536 1.00 92.75 156 ALA A CA 1
ATOM 1248 C C . ALA A 1 156 ? -8.929 -8.227 -14.859 1.00 92.75 156 ALA A C 1
ATOM 1250 O O . ALA A 1 156 ? -9.427 -7.430 -14.060 1.00 92.75 156 ALA A O 1
ATOM 1251 N N . PRO A 1 157 ? -8.428 -7.808 -16.038 1.00 91.88 157 PRO A N 1
ATOM 1252 C CA . PRO A 1 157 ? -8.259 -6.394 -16.375 1.00 91.88 157 PRO A CA 1
ATOM 1253 C C . PRO A 1 157 ? -9.554 -5.583 -16.335 1.00 91.88 157 PRO A C 1
ATOM 1255 O O . PRO A 1 157 ? -9.555 -4.440 -15.892 1.00 91.88 157 PRO A O 1
ATOM 1258 N N . ASN A 1 158 ? -10.677 -6.164 -16.757 1.00 93.88 158 ASN A N 1
ATOM 1259 C CA . ASN A 1 158 ? -11.953 -5.445 -16.791 1.00 93.88 158 ASN A CA 1
ATOM 1260 C C . ASN A 1 158 ? -12.534 -5.197 -15.389 1.00 93.88 158 ASN A C 1
ATOM 1262 O O . ASN A 1 158 ? -13.266 -4.230 -15.197 1.00 93.88 158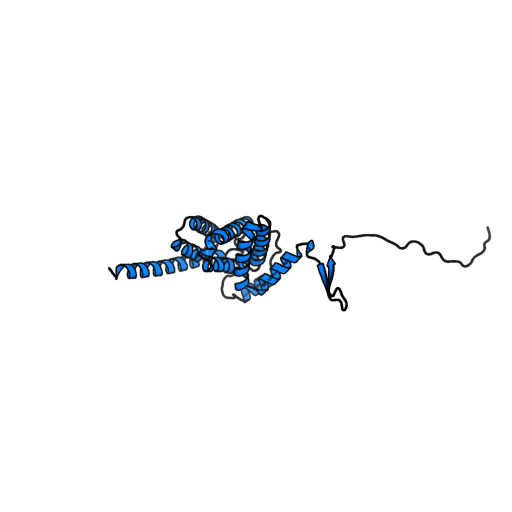 ASN A O 1
ATOM 1266 N N . GLU A 1 159 ? -12.194 -6.043 -14.415 1.00 94.94 159 GLU A N 1
ATOM 1267 C CA . GLU A 1 159 ? -12.748 -5.985 -13.059 1.00 94.94 159 GLU A CA 1
ATOM 1268 C C . GLU A 1 159 ? -11.789 -5.312 -12.073 1.00 94.94 159 GLU A C 1
ATOM 1270 O O . GLU A 1 159 ? -12.215 -4.515 -11.241 1.00 94.94 159 GLU A O 1
ATOM 1275 N N . LEU A 1 160 ? -10.487 -5.599 -12.167 1.00 96.75 160 LEU A N 1
ATOM 1276 C CA . LEU A 1 160 ? -9.502 -5.239 -11.142 1.00 96.75 160 LEU A CA 1
ATOM 1277 C C . LEU A 1 160 ? -8.715 -3.968 -11.480 1.00 96.75 160 LEU A C 1
ATOM 1279 O O . LEU A 1 160 ? -8.321 -3.228 -10.573 1.00 96.75 160 LEU A O 1
ATOM 1283 N N . LEU A 1 161 ? -8.541 -3.652 -12.769 1.00 96.75 161 LEU A N 1
ATOM 1284 C CA . LEU A 1 161 ? -7.799 -2.465 -13.207 1.00 96.75 161 LEU A CA 1
ATOM 1285 C C . LEU A 1 161 ? -8.364 -1.140 -12.659 1.00 96.75 161 LEU A C 1
ATOM 1287 O O . LEU A 1 161 ? -7.557 -0.275 -12.309 1.00 96.75 161 LEU A O 1
ATOM 1291 N N . PRO A 1 162 ? -9.694 -0.918 -12.551 1.00 97.44 162 PRO A N 1
ATOM 1292 C CA . PRO A 1 162 ? -10.220 0.314 -11.958 1.00 97.44 162 PRO A CA 1
ATOM 1293 C C . PRO A 1 162 ? -9.729 0.540 -10.522 1.00 97.44 162 PRO A C 1
ATOM 1295 O O . PRO A 1 162 ? -9.405 1.669 -10.146 1.00 97.44 162 PRO A O 1
ATOM 1298 N N . TYR A 1 163 ? -9.615 -0.531 -9.735 1.00 98.06 163 TYR A N 1
ATOM 1299 C CA . TYR A 1 163 ? -9.137 -0.469 -8.355 1.00 98.06 163 TYR A CA 1
ATOM 1300 C C . TYR A 1 163 ? -7.621 -0.311 -8.290 1.00 98.06 163 TYR A C 1
ATOM 1302 O O . TYR A 1 163 ? -7.133 0.503 -7.510 1.00 98.06 163 TYR A O 1
ATOM 1310 N N . ALA A 1 164 ? -6.873 -0.992 -9.161 1.00 98.06 164 ALA A N 1
ATOM 1311 C CA . ALA A 1 164 ? -5.430 -0.795 -9.260 1.00 98.06 164 ALA A CA 1
ATOM 1312 C C . ALA A 1 164 ? -5.074 0.652 -9.640 1.00 98.06 164 ALA A C 1
ATOM 1314 O O . ALA A 1 164 ? -4.245 1.273 -8.978 1.00 98.06 164 ALA A O 1
ATOM 1315 N N . LYS A 1 165 ? -5.777 1.243 -10.618 1.00 97.56 165 LYS A N 1
ATOM 1316 C CA . LYS A 1 165 ? -5.653 2.671 -10.966 1.00 97.56 165 LYS A CA 1
ATOM 1317 C C . LYS A 1 165 ? -5.896 3.573 -9.760 1.00 97.56 165 LYS A C 1
ATOM 1319 O O . LYS A 1 165 ? -5.177 4.549 -9.567 1.00 97.56 165 LYS A O 1
ATOM 1324 N N . ARG A 1 166 ? -6.896 3.248 -8.939 1.00 98.12 166 ARG A N 1
ATOM 1325 C CA . ARG A 1 166 ? -7.206 4.002 -7.721 1.00 98.12 166 ARG A CA 1
ATOM 1326 C C . ARG A 1 166 ? -6.059 3.937 -6.708 1.00 98.12 166 ARG A C 1
ATOM 1328 O O . ARG A 1 166 ? -5.675 4.983 -6.197 1.00 98.12 166 ARG A O 1
ATOM 1335 N N . VAL A 1 167 ? -5.464 2.762 -6.486 1.00 98.31 167 VAL A N 1
ATOM 1336 C CA . VAL A 1 167 ? -4.268 2.629 -5.633 1.00 98.31 167 VAL A CA 1
ATOM 1337 C C . VAL A 1 167 ? -3.095 3.432 -6.200 1.00 98.31 167 VAL A C 1
ATOM 1339 O O . VAL A 1 167 ? -2.470 4.185 -5.463 1.00 98.31 167 VAL A O 1
ATOM 1342 N N . VAL A 1 168 ? -2.832 3.359 -7.509 1.00 97.62 168 VAL A N 1
ATOM 1343 C CA . VAL A 1 168 ? -1.776 4.160 -8.160 1.00 97.62 168 VAL A CA 1
ATOM 1344 C C . VAL A 1 168 ? -1.992 5.660 -7.931 1.00 97.62 168 VAL A C 1
ATOM 1346 O O . VAL A 1 168 ? -1.040 6.368 -7.616 1.00 97.62 168 VAL A O 1
ATOM 1349 N N . LEU A 1 169 ? -3.234 6.153 -8.010 1.00 97.19 169 LEU A N 1
ATOM 1350 C CA . LEU A 1 169 ? -3.551 7.556 -7.711 1.00 97.19 169 LEU A CA 1
ATOM 1351 C C . LEU A 1 169 ? -3.267 7.931 -6.249 1.00 97.19 169 LEU A C 1
ATOM 1353 O O . LEU A 1 169 ? -2.771 9.029 -6.001 1.00 97.19 169 LEU A O 1
ATOM 1357 N N . TYR A 1 170 ? -3.549 7.039 -5.296 1.00 97.25 170 TYR A N 1
ATOM 1358 C CA . TYR A 1 170 ? -3.190 7.239 -3.887 1.00 97.25 170 TYR A CA 1
ATOM 1359 C C . TYR A 1 170 ? -1.672 7.344 -3.708 1.00 97.25 170 TYR A C 1
ATOM 1361 O O . TYR A 1 170 ? -1.177 8.287 -3.093 1.00 97.25 170 TYR A O 1
ATOM 1369 N N . LEU A 1 171 ? -0.915 6.428 -4.317 1.00 96.50 171 LEU A N 1
ATOM 1370 C CA . LEU A 1 171 ? 0.548 6.436 -4.258 1.00 96.50 171 LEU A CA 1
ATOM 1371 C C . LEU A 1 171 ? 1.145 7.683 -4.928 1.00 96.50 171 LEU A C 1
ATOM 1373 O O . LEU A 1 171 ? 2.107 8.251 -4.413 1.00 96.50 171 LEU A O 1
ATOM 1377 N N . ALA A 1 172 ? 0.553 8.146 -6.034 1.00 95.44 172 ALA A N 1
ATOM 1378 C CA . ALA A 1 172 ? 1.017 9.312 -6.785 1.00 95.44 172 ALA A CA 1
ATOM 1379 C C . ALA A 1 172 ? 0.900 10.615 -5.988 1.00 95.44 172 ALA A C 1
ATOM 1381 O O . ALA A 1 172 ? 1.721 11.511 -6.160 1.00 95.44 172 ALA A O 1
ATOM 1382 N N . ARG A 1 173 ? -0.096 10.727 -5.101 1.00 93.25 173 ARG A N 1
ATOM 1383 C CA . ARG A 1 173 ? -0.241 11.889 -4.208 1.00 93.25 173 ARG A CA 1
ATOM 1384 C C . ARG A 1 173 ? 0.831 11.928 -3.128 1.00 93.25 173 ARG A C 1
ATOM 1386 O O . ARG A 1 173 ? 1.244 13.011 -2.727 1.00 93.25 173 ARG A O 1
ATOM 1393 N N . SER A 1 174 ? 1.292 10.759 -2.694 1.00 88.12 174 SER A N 1
ATOM 1394 C CA . SER A 1 174 ? 2.301 10.637 -1.645 1.00 88.12 174 SER A CA 1
ATOM 1395 C C . SER A 1 174 ? 3.728 10.718 -2.185 1.00 88.12 174 SER A C 1
ATOM 1397 O O . SER A 1 174 ? 4.550 11.424 -1.606 1.00 88.12 174 SER A O 1
ATOM 1399 N N . ARG A 1 175 ? 4.047 10.013 -3.283 1.00 87.69 175 ARG A N 1
ATOM 1400 C CA . ARG A 1 175 ? 5.405 9.927 -3.859 1.00 87.69 175 ARG A CA 1
ATOM 1401 C C . ARG A 1 175 ? 5.411 9.890 -5.399 1.00 87.69 175 ARG A C 1
ATOM 1403 O O . ARG A 1 175 ? 5.760 8.856 -5.967 1.00 87.69 175 ARG A O 1
ATOM 1410 N N . PRO A 1 176 ? 5.072 10.994 -6.086 1.00 91.38 176 PRO A N 1
ATOM 1411 C CA . PRO A 1 176 ? 4.901 11.003 -7.542 1.00 91.38 176 PRO A CA 1
ATOM 1412 C C . PRO A 1 176 ? 6.174 10.635 -8.316 1.00 91.38 176 PRO A C 1
ATOM 1414 O O . PRO A 1 176 ? 6.114 9.784 -9.196 1.00 91.38 176 PRO A O 1
ATOM 1417 N N . GLU A 1 177 ? 7.324 11.223 -7.973 1.00 90.50 177 GLU A N 1
ATOM 1418 C CA . GLU A 1 177 ? 8.596 10.982 -8.680 1.00 90.50 177 GLU A CA 1
ATOM 1419 C C . GLU A 1 177 ? 9.039 9.521 -8.550 1.00 90.50 177 GLU A C 1
ATOM 1421 O O . GLU A 1 177 ? 9.162 8.815 -9.547 1.00 90.50 177 GLU A O 1
ATOM 1426 N N . ARG A 1 178 ? 9.144 9.023 -7.309 1.00 90.25 178 ARG A N 1
ATOM 1427 C CA . ARG A 1 178 ? 9.510 7.622 -7.053 1.00 90.25 178 ARG A CA 1
ATOM 1428 C C . ARG A 1 178 ? 8.527 6.640 -7.683 1.00 90.25 178 ARG A C 1
ATOM 1430 O O . ARG A 1 178 ? 8.945 5.594 -8.152 1.00 90.25 178 ARG A O 1
ATOM 1437 N N . LEU A 1 179 ? 7.227 6.939 -7.671 1.00 93.62 179 LEU A N 1
ATOM 1438 C CA . LEU A 1 179 ? 6.235 6.081 -8.316 1.00 93.62 179 LEU A CA 1
ATOM 1439 C C . LEU A 1 179 ? 6.507 5.961 -9.818 1.00 93.62 179 LEU A C 1
ATOM 1441 O O . LEU A 1 179 ? 6.475 4.852 -10.339 1.00 93.62 179 LEU A O 1
ATOM 1445 N N . LEU A 1 180 ? 6.781 7.077 -10.500 1.00 93.50 180 LEU A N 1
ATOM 1446 C CA . LEU A 1 180 ? 7.073 7.075 -11.933 1.00 93.50 180 LEU A CA 1
ATOM 1447 C C . LEU A 1 180 ? 8.352 6.300 -12.256 1.00 93.50 180 LEU A C 1
ATOM 1449 O O . LEU A 1 180 ? 8.339 5.494 -13.184 1.00 93.50 180 LEU A O 1
ATOM 1453 N N . ASP A 1 181 ? 9.414 6.490 -11.473 1.00 91.75 181 ASP A N 1
ATOM 1454 C CA . ASP A 1 181 ? 10.682 5.776 -11.659 1.00 91.75 181 ASP A CA 1
ATOM 1455 C C . ASP A 1 181 ? 10.502 4.255 -11.534 1.00 91.75 181 ASP A C 1
ATOM 1457 O O . ASP A 1 181 ? 10.968 3.481 -12.376 1.00 91.75 181 ASP A O 1
ATOM 1461 N N . GLU A 1 182 ? 9.776 3.812 -10.506 1.00 91.94 182 GLU A N 1
ATOM 1462 C CA . GLU A 1 182 ? 9.533 2.388 -10.271 1.00 91.94 182 GLU A CA 1
ATOM 1463 C C . GLU A 1 182 ? 8.555 1.797 -11.297 1.00 91.94 182 GLU A C 1
ATOM 1465 O O . GLU A 1 182 ? 8.765 0.687 -11.780 1.00 91.94 182 GLU A O 1
ATOM 1470 N N . MET A 1 183 ? 7.524 2.544 -11.713 1.00 92.81 183 MET A N 1
ATOM 1471 C CA . MET A 1 183 ? 6.642 2.121 -12.807 1.00 92.81 183 MET A CA 1
ATOM 1472 C C . MET A 1 183 ? 7.407 1.980 -14.126 1.00 92.81 183 MET A C 1
ATOM 1474 O O . MET A 1 183 ? 7.169 1.027 -14.866 1.00 92.81 183 MET A O 1
ATOM 1478 N N . MET A 1 184 ? 8.332 2.896 -14.425 1.00 90.50 184 MET A N 1
ATOM 1479 C CA . MET A 1 184 ? 9.171 2.800 -15.619 1.00 90.50 184 MET A CA 1
ATOM 1480 C C . MET A 1 184 ? 10.096 1.581 -15.548 1.00 90.50 184 MET A C 1
ATOM 1482 O O . MET A 1 184 ? 10.236 0.860 -16.535 1.00 90.50 184 MET A O 1
ATOM 1486 N N . THR A 1 185 ? 10.675 1.319 -14.375 1.00 89.06 185 THR A N 1
ATOM 1487 C CA . THR A 1 185 ? 11.511 0.138 -14.127 1.00 89.06 185 THR A CA 1
ATOM 1488 C C . THR A 1 185 ? 10.724 -1.155 -14.347 1.00 89.06 185 THR A C 1
ATOM 1490 O O . THR A 1 185 ? 11.185 -2.040 -15.065 1.00 89.06 185 THR A O 1
ATOM 1493 N N . GLU A 1 186 ? 9.504 -1.255 -13.812 1.00 88.44 186 GLU A N 1
ATOM 1494 C CA . GLU A 1 186 ? 8.634 -2.417 -14.031 1.00 88.44 186 GLU A CA 1
ATOM 1495 C C . GLU A 1 186 ? 8.234 -2.566 -15.508 1.00 88.44 186 GLU A C 1
ATOM 1497 O O . GLU A 1 186 ? 8.255 -3.675 -16.039 1.00 88.44 186 GLU A O 1
ATOM 1502 N N . LEU A 1 187 ? 7.950 -1.474 -16.228 1.00 86.75 187 LEU A N 1
ATOM 1503 C CA . LEU A 1 187 ? 7.645 -1.533 -17.665 1.00 86.75 187 LEU A CA 1
ATOM 1504 C C . LEU A 1 187 ? 8.824 -2.041 -18.510 1.00 86.75 187 LEU A C 1
ATOM 1506 O O . LEU A 1 187 ? 8.598 -2.754 -19.485 1.00 86.75 187 LEU A O 1
ATOM 1510 N N . GLN A 1 188 ? 10.068 -1.732 -18.133 1.00 84.81 188 GLN A N 1
ATOM 1511 C CA . GLN A 1 188 ? 11.271 -2.235 -18.818 1.00 84.81 188 GLN A CA 1
ATOM 1512 C C . GLN A 1 188 ? 11.453 -3.755 -18.679 1.00 84.81 188 GLN A C 1
ATOM 1514 O O . GLN A 1 188 ? 12.165 -4.374 -19.476 1.00 84.81 188 GLN A O 1
ATOM 1519 N N . THR A 1 189 ? 10.793 -4.387 -17.702 1.00 82.94 189 THR A N 1
ATOM 1520 C CA . THR A 1 189 ? 10.785 -5.855 -17.585 1.00 82.94 189 THR A CA 1
ATOM 1521 C C . THR A 1 189 ? 9.960 -6.522 -18.689 1.00 82.94 189 THR A C 1
ATOM 1523 O O . THR A 1 189 ? 10.170 -7.696 -18.997 1.00 82.94 189 THR A O 1
ATOM 1526 N N . VAL A 1 190 ? 9.056 -5.776 -19.332 1.00 83.44 190 VAL A N 1
ATOM 1527 C CA . VAL A 1 190 ? 8.232 -6.266 -20.435 1.00 83.44 190 VAL A CA 1
ATOM 1528 C C . VAL A 1 190 ? 9.051 -6.222 -21.724 1.00 83.44 190 VAL A C 1
ATOM 1530 O O . VAL A 1 190 ? 9.235 -5.166 -22.327 1.00 83.44 190 VAL A O 1
ATOM 1533 N N . GLU A 1 191 ? 9.515 -7.384 -22.190 1.00 73.81 191 GLU A N 1
ATOM 1534 C CA . GLU A 1 191 ? 10.406 -7.486 -23.357 1.00 73.81 191 GLU A CA 1
ATOM 1535 C C . GLU A 1 191 ? 9.869 -6.785 -24.612 1.00 73.81 191 GLU A C 1
ATOM 1537 O O . GLU A 1 191 ? 10.635 -6.168 -25.352 1.00 73.81 191 GLU A O 1
ATOM 1542 N N . THR A 1 192 ? 8.553 -6.813 -24.838 1.00 72.88 192 THR A N 1
ATOM 1543 C CA . THR A 1 192 ? 7.924 -6.161 -25.998 1.00 72.88 192 THR A CA 1
ATOM 1544 C C . THR A 1 192 ? 7.993 -4.633 -25.956 1.00 72.88 192 THR A C 1
ATOM 1546 O O . THR A 1 192 ? 7.797 -3.996 -26.988 1.00 72.88 192 THR A O 1
ATOM 1549 N N . LEU A 1 193 ? 8.261 -4.033 -24.793 1.00 75.62 193 LEU A N 1
ATOM 1550 C CA . LEU A 1 193 ? 8.370 -2.583 -24.612 1.00 75.62 193 LEU A CA 1
ATOM 1551 C C . LEU A 1 193 ? 9.817 -2.071 -24.686 1.00 75.62 193 LEU A C 1
ATOM 1553 O O . LEU A 1 193 ? 10.032 -0.861 -24.694 1.00 75.62 193 LEU A O 1
ATOM 1557 N N . ASN A 1 194 ? 10.804 -2.960 -24.840 1.00 73.62 194 ASN A N 1
ATOM 1558 C CA . ASN A 1 194 ? 12.216 -2.606 -25.013 1.00 73.62 194 ASN A CA 1
ATOM 1559 C C . ASN A 1 194 ? 12.514 -2.138 -26.450 1.00 73.62 194 ASN A C 1
ATOM 1561 O O . ASN A 1 194 ? 13.252 -2.774 -27.205 1.00 73.62 194 ASN A O 1
ATOM 1565 N N . CYS A 1 195 ? 11.907 -1.023 -26.852 1.00 79.31 195 CYS A N 1
ATOM 1566 C CA . CYS A 1 195 ? 12.133 -0.382 -28.145 1.00 79.31 195 CYS A CA 1
ATOM 1567 C C . CYS A 1 195 ? 12.945 0.907 -27.978 1.00 79.31 195 CYS A C 1
ATOM 1569 O O . CYS A 1 195 ? 12.658 1.723 -27.105 1.00 79.31 195 CYS A O 1
ATOM 1571 N N . LEU A 1 196 ? 13.925 1.119 -28.855 1.00 80.25 196 LEU A N 1
ATOM 1572 C CA . LEU A 1 196 ? 14.611 2.396 -29.005 1.00 80.25 196 LEU A CA 1
ATOM 1573 C C . LEU A 1 196 ? 13.790 3.289 -29.936 1.00 80.25 196 LEU A C 1
ATOM 1575 O O . LEU A 1 196 ? 13.435 2.866 -31.037 1.00 80.25 196 LEU A O 1
ATOM 1579 N N . ILE A 1 197 ? 13.497 4.511 -29.496 1.00 86.50 197 ILE A N 1
ATOM 1580 C CA . ILE A 1 197 ? 12.835 5.527 -30.317 1.00 86.50 197 ILE A CA 1
ATOM 1581 C C . ILE A 1 197 ? 13.871 6.580 -30.691 1.00 86.50 197 ILE A C 1
ATOM 1583 O O . ILE A 1 197 ? 14.333 7.335 -29.837 1.00 86.50 197 ILE A O 1
ATOM 1587 N N . GLU A 1 198 ? 14.216 6.648 -31.972 1.00 88.12 198 GLU A N 1
ATOM 1588 C CA . GLU A 1 198 ? 15.150 7.640 -32.502 1.00 88.12 198 GLU A CA 1
ATOM 1589 C C . GLU A 1 198 ? 14.390 8.740 -33.234 1.00 88.12 198 GLU A C 1
ATOM 1591 O O . GLU A 1 198 ? 13.527 8.457 -34.069 1.00 88.12 198 GLU A O 1
ATOM 1596 N N . ARG A 1 199 ? 14.728 10.000 -32.946 1.00 90.62 199 ARG A N 1
ATOM 1597 C CA . ARG A 1 199 ? 14.249 11.139 -33.729 1.00 90.62 199 ARG A CA 1
ATOM 1598 C C . ARG A 1 199 ? 15.053 11.229 -35.024 1.00 90.62 199 ARG A C 1
ATOM 1600 O O . ARG A 1 199 ? 16.279 11.219 -34.991 1.00 90.62 199 ARG A O 1
ATOM 1607 N N . THR A 1 200 ? 14.368 11.390 -36.144 1.00 88.81 200 THR A N 1
ATOM 1608 C CA . THR A 1 200 ? 14.972 11.623 -37.459 1.00 88.81 200 THR A CA 1
ATOM 1609 C C . THR A 1 200 ? 14.640 13.033 -37.949 1.00 88.81 200 THR A C 1
ATOM 1611 O O . THR A 1 200 ? 13.650 13.648 -37.546 1.00 88.81 200 THR A O 1
ATOM 1614 N N . GLU A 1 201 ? 15.479 13.570 -38.832 1.00 91.25 201 GLU A N 1
ATOM 1615 C CA . GLU A 1 201 ? 15.255 14.890 -39.437 1.00 91.25 201 GLU A CA 1
ATOM 1616 C C . GLU A 1 201 ? 14.209 14.854 -40.564 1.00 91.25 201 GLU A C 1
ATOM 1618 O O . GLU A 1 201 ? 13.659 15.888 -40.936 1.00 91.25 201 GLU A O 1
ATOM 1623 N N . THR A 1 202 ? 13.898 13.663 -41.089 1.00 85.38 202 THR A N 1
ATOM 1624 C CA . THR A 1 202 ? 12.952 13.453 -42.195 1.00 85.38 202 THR A CA 1
ATOM 1625 C C . THR A 1 202 ? 11.912 12.375 -41.861 1.00 85.38 202 THR A C 1
ATOM 1627 O O . THR A 1 202 ? 12.199 11.473 -41.070 1.00 85.38 202 THR A O 1
ATOM 1630 N N . PRO A 1 203 ? 10.692 12.436 -42.438 1.00 88.06 203 PRO A N 1
ATOM 1631 C CA . PRO A 1 203 ? 9.649 11.442 -42.189 1.00 88.06 203 PRO A CA 1
ATOM 1632 C C . PRO A 1 203 ? 10.077 9.993 -42.515 1.00 88.06 203 PRO A C 1
ATOM 1634 O O . PRO A 1 203 ? 10.723 9.776 -43.540 1.00 88.06 203 PRO A O 1
ATOM 1637 N N . PRO A 1 204 ? 9.653 8.987 -41.721 1.00 87.19 204 PRO A N 1
ATOM 1638 C CA . PRO A 1 204 ? 8.949 9.130 -40.447 1.00 87.19 204 PRO A CA 1
ATOM 1639 C C . PRO A 1 204 ? 9.887 9.713 -39.383 1.00 87.19 204 PRO A C 1
ATOM 1641 O O . PRO A 1 204 ? 10.966 9.172 -39.169 1.00 87.19 204 PRO A O 1
ATOM 1644 N N . PHE A 1 205 ? 9.454 10.793 -38.714 1.00 88.88 205 PHE A N 1
ATOM 1645 C CA . PHE A 1 205 ? 10.258 11.584 -37.761 1.00 88.88 205 PHE A CA 1
ATOM 1646 C C . PHE A 1 205 ? 10.679 10.824 -36.495 1.00 88.88 205 PHE A C 1
ATOM 1648 O O . PHE A 1 205 ? 11.489 11.316 -35.709 1.00 88.88 205 PHE A O 1
ATOM 1655 N N . TYR A 1 206 ? 10.108 9.637 -36.296 1.00 91.75 206 TYR A N 1
ATOM 1656 C CA . TYR A 1 206 ? 10.459 8.712 -35.236 1.00 91.75 206 TYR A CA 1
ATOM 1657 C C . TYR A 1 206 ? 10.610 7.317 -35.828 1.00 91.75 206 TYR A C 1
ATOM 1659 O O . TYR A 1 206 ? 9.714 6.830 -36.524 1.00 91.75 206 TYR A O 1
ATOM 1667 N N . ARG A 1 207 ? 11.736 6.669 -35.535 1.00 87.88 207 ARG A N 1
ATOM 1668 C CA . ARG A 1 207 ? 11.996 5.275 -35.895 1.00 87.88 207 ARG A CA 1
ATOM 1669 C C . ARG A 1 207 ? 12.024 4.432 -34.626 1.00 87.88 207 ARG A C 1
ATOM 1671 O O . ARG A 1 207 ? 12.764 4.751 -33.701 1.00 87.88 207 ARG A O 1
ATOM 1678 N N . LEU A 1 208 ? 11.214 3.371 -34.596 1.00 85.75 208 LEU A N 1
ATOM 1679 C CA . LEU A 1 208 ? 11.248 2.358 -33.540 1.00 85.75 208 LEU A CA 1
ATOM 1680 C C . LEU A 1 208 ? 12.160 1.206 -33.959 1.00 85.75 208 LEU A C 1
ATOM 1682 O O . LEU A 1 208 ? 11.922 0.578 -34.991 1.00 85.75 208 LEU A O 1
ATOM 1686 N N . THR A 1 209 ? 13.140 0.884 -33.122 1.00 81.31 209 THR A N 1
ATOM 1687 C CA . THR A 1 209 ? 14.004 -0.289 -33.288 1.00 81.31 209 THR A CA 1
ATOM 1688 C C . THR A 1 209 ? 13.861 -1.176 -32.054 1.00 81.31 209 THR A C 1
ATOM 1690 O O . THR A 1 209 ? 14.178 -0.757 -30.944 1.00 81.31 209 THR A O 1
ATOM 1693 N N . SER A 1 210 ? 13.350 -2.399 -32.218 1.00 73.75 210 SER A N 1
ATOM 1694 C CA . SER A 1 210 ? 13.245 -3.356 -31.107 1.00 73.75 210 SER A CA 1
ATOM 1695 C C . SER A 1 210 ? 14.640 -3.815 -30.679 1.00 73.75 210 SER A C 1
ATOM 1697 O O . SER A 1 210 ? 15.413 -4.314 -31.500 1.00 73.75 210 SER A O 1
ATOM 1699 N N . MET A 1 211 ? 14.954 -3.677 -29.392 1.00 64.56 211 MET A N 1
ATOM 1700 C CA . MET A 1 211 ? 16.196 -4.165 -28.801 1.00 64.56 211 MET A CA 1
ATOM 1701 C C . MET A 1 211 ? 16.051 -5.668 -28.538 1.00 64.56 211 MET A C 1
ATOM 1703 O O . MET A 1 211 ? 15.835 -6.096 -27.405 1.00 64.56 211 MET A O 1
ATOM 1707 N N . ARG A 1 212 ? 16.136 -6.510 -29.577 1.00 57.00 212 ARG A N 1
ATOM 1708 C CA . ARG A 1 212 ? 16.320 -7.951 -29.343 1.00 57.00 212 ARG A CA 1
ATOM 1709 C C . ARG A 1 212 ? 17.646 -8.115 -28.604 1.00 57.00 212 ARG A C 1
ATOM 1711 O O . ARG A 1 212 ? 18.679 -7.714 -29.138 1.00 57.00 212 ARG A O 1
ATOM 1718 N N . LYS A 1 213 ? 17.632 -8.686 -27.389 1.00 51.62 213 LYS A N 1
ATOM 1719 C CA . LYS A 1 213 ? 18.860 -9.162 -26.731 1.00 51.62 213 LYS A CA 1
ATOM 1720 C C . LYS A 1 213 ? 19.619 -9.987 -27.769 1.00 51.62 213 LYS A C 1
ATOM 1722 O O . LYS A 1 213 ? 19.108 -11.005 -28.226 1.00 51.62 213 LYS A O 1
ATOM 1727 N N . ALA A 1 214 ? 20.798 -9.521 -28.170 1.00 41.56 214 ALA A N 1
ATOM 1728 C CA . ALA A 1 214 ? 21.691 -10.265 -29.039 1.00 41.56 214 ALA A CA 1
ATOM 1729 C C . ALA A 1 214 ? 22.236 -11.467 -28.254 1.00 41.56 214 ALA A C 1
ATOM 1731 O O . ALA A 1 214 ? 23.340 -11.440 -27.718 1.00 41.56 214 ALA A O 1
ATOM 1732 N N . THR A 1 215 ? 21.441 -12.527 -28.136 1.00 39.56 215 THR A N 1
ATOM 1733 C CA . THR A 1 215 ? 21.953 -13.856 -27.829 1.00 39.56 215 THR A CA 1
ATOM 1734 C C . THR A 1 215 ? 22.699 -14.349 -29.064 1.00 39.56 215 THR A C 1
ATOM 1736 O O . THR A 1 215 ? 22.101 -14.784 -30.040 1.00 39.56 215 THR A O 1
ATOM 1739 N N . SER A 1 216 ? 24.025 -14.191 -29.016 1.00 49.72 216 SER A N 1
ATOM 1740 C CA . SER A 1 216 ? 25.033 -15.040 -29.666 1.00 49.72 216 SER A CA 1
ATOM 1741 C C . SER A 1 216 ? 24.646 -15.662 -31.019 1.00 49.72 216 SER A C 1
ATOM 1743 O O . SER A 1 216 ? 24.208 -16.811 -31.080 1.00 49.72 216 SER A O 1
ATOM 1745 N N . GLY A 1 217 ? 24.911 -14.937 -32.105 1.00 34.88 217 GLY A N 1
ATOM 1746 C CA . GLY A 1 217 ? 25.087 -15.506 -33.442 1.00 34.88 217 GLY A CA 1
ATOM 1747 C C . GLY A 1 217 ? 26.570 -15.494 -33.800 1.00 34.88 217 GLY A C 1
ATOM 1748 O O . GLY A 1 217 ? 27.100 -14.464 -34.203 1.00 34.88 217 GLY A O 1
ATOM 1749 N N . HIS A 1 218 ? 27.249 -16.618 -33.582 1.00 49.50 218 HIS A N 1
ATOM 1750 C CA . HIS A 1 218 ? 28.587 -16.882 -34.102 1.00 49.50 218 HIS A CA 1
ATOM 1751 C C . HIS A 1 218 ? 28.465 -17.273 -35.581 1.00 49.50 218 HIS A C 1
ATOM 1753 O O . HIS A 1 218 ? 28.025 -18.379 -35.877 1.00 49.50 218 HIS A O 1
ATOM 1759 N N . SER A 1 219 ? 28.808 -16.348 -36.476 1.00 40.75 219 SER A N 1
ATOM 1760 C CA . SER A 1 219 ? 28.912 -16.513 -37.941 1.00 40.75 219 SER A CA 1
ATOM 1761 C C . SER A 1 219 ? 29.324 -15.134 -38.483 1.00 40.75 219 SER A C 1
ATOM 1763 O O . SER A 1 219 ? 28.659 -14.157 -38.160 1.00 40.75 219 SER A O 1
ATOM 1765 N N . ASP A 1 220 ? 30.420 -14.892 -39.193 1.00 36.78 220 ASP A N 1
ATOM 1766 C CA . ASP A 1 220 ? 31.225 -15.735 -40.066 1.00 36.78 220 ASP A CA 1
ATOM 1767 C C . ASP A 1 220 ? 32.686 -15.258 -40.043 1.00 36.78 220 ASP A C 1
ATOM 1769 O O . ASP A 1 220 ? 32.967 -14.057 -40.014 1.00 36.78 220 ASP A O 1
ATOM 1773 N N . GLY A 1 221 ? 33.632 -16.197 -40.085 1.00 37.41 221 GLY A N 1
ATOM 1774 C CA . GLY A 1 221 ? 35.005 -15.886 -40.479 1.00 37.41 221 GLY A CA 1
ATOM 1775 C C . GLY A 1 221 ? 35.057 -15.621 -41.990 1.00 37.41 221 GLY A C 1
ATOM 1776 O O . GLY A 1 221 ? 34.414 -16.357 -42.741 1.00 37.41 221 GLY A O 1
ATOM 1777 N N . PRO A 1 222 ? 35.813 -14.627 -42.487 1.00 39.25 222 PRO A N 1
ATOM 1778 C CA . PRO A 1 222 ? 35.970 -14.469 -43.920 1.00 39.25 222 PRO A CA 1
ATOM 1779 C C . PRO A 1 222 ? 36.981 -15.495 -44.434 1.00 39.25 222 PRO A C 1
ATOM 1781 O O . PRO A 1 222 ? 38.188 -15.390 -44.207 1.00 39.25 222 PRO A O 1
ATOM 1784 N N . GLY A 1 223 ? 36.459 -16.502 -45.132 1.00 34.59 223 GLY A N 1
ATOM 1785 C CA . GLY A 1 223 ? 37.230 -17.358 -46.016 1.00 34.59 223 GLY A CA 1
ATOM 1786 C C . GLY A 1 223 ? 37.682 -16.605 -47.271 1.00 34.59 223 GLY A C 1
ATOM 1787 O O . GLY A 1 223 ? 36.902 -15.909 -47.912 1.00 34.59 223 GLY A O 1
ATOM 1788 N N . THR A 1 224 ? 38.952 -16.829 -47.612 1.00 37.56 224 THR A N 1
ATOM 1789 C CA . THR A 1 224 ? 39.527 -16.883 -48.968 1.00 37.56 224 THR A CA 1
ATOM 1790 C C . THR A 1 224 ? 39.372 -15.659 -49.880 1.00 37.56 224 THR A C 1
ATOM 1792 O O . THR A 1 224 ? 38.390 -15.516 -50.602 1.00 37.56 224 THR A O 1
ATOM 1795 N N . GLY A 1 225 ? 40.446 -14.866 -49.957 1.00 33.75 225 GLY A N 1
ATOM 1796 C CA . GLY A 1 225 ? 40.754 -13.978 -51.078 1.00 33.75 225 GLY A CA 1
ATOM 1797 C C . GLY A 1 225 ? 42.137 -14.308 -51.638 1.00 33.75 225 GLY A C 1
ATOM 1798 O O . GLY A 1 225 ? 43.155 -13.984 -51.034 1.00 33.75 225 GLY A O 1
ATOM 1799 N N . SER A 1 226 ? 42.152 -15.007 -52.767 1.00 38.69 226 SER A N 1
ATOM 1800 C CA . SER A 1 226 ? 43.310 -15.335 -53.597 1.00 38.69 226 SER A CA 1
ATOM 1801 C C . SER A 1 226 ? 43.949 -14.069 -54.185 1.00 38.69 226 SER A C 1
ATOM 1803 O O . SER A 1 226 ? 43.208 -13.253 -54.719 1.00 38.69 226 SER A O 1
ATOM 1805 N N . HIS A 1 227 ? 45.283 -13.934 -54.154 1.00 38.91 227 HIS A N 1
ATOM 1806 C CA . HIS A 1 227 ? 46.078 -13.286 -55.216 1.00 38.91 227 HIS A CA 1
ATOM 1807 C C . HIS A 1 227 ? 47.595 -13.544 -55.053 1.00 38.91 227 HIS A C 1
ATOM 1809 O O . HIS A 1 227 ? 48.224 -13.124 -54.088 1.00 38.91 227 HIS A O 1
ATOM 1815 N N . ASP A 1 228 ? 48.110 -14.289 -56.032 1.00 33.72 228 ASP A N 1
ATOM 1816 C CA . ASP A 1 228 ? 49.385 -14.208 -56.763 1.00 33.72 228 ASP A CA 1
ATOM 1817 C C . ASP A 1 228 ? 50.760 -13.969 -56.100 1.00 33.72 228 ASP A C 1
ATOM 1819 O O . ASP A 1 228 ? 51.110 -12.887 -55.646 1.00 33.72 228 ASP A O 1
ATOM 1823 N N . ALA A 1 229 ? 51.588 -15.011 -56.279 1.00 36.81 229 ALA A N 1
ATOM 1824 C CA . ALA A 1 229 ? 52.891 -15.036 -56.960 1.00 36.81 229 ALA A CA 1
ATOM 1825 C C . ALA A 1 229 ? 54.050 -14.152 -56.456 1.00 36.81 229 ALA A C 1
ATOM 1827 O O . ALA A 1 229 ? 54.064 -12.940 -56.620 1.00 36.81 229 ALA A O 1
ATOM 1828 N N . THR A 1 230 ? 55.148 -14.803 -56.042 1.00 35.00 230 THR A N 1
ATOM 1829 C CA . THR A 1 230 ? 56.440 -14.737 -56.764 1.00 35.00 230 THR A CA 1
ATOM 1830 C C . THR A 1 230 ? 57.498 -15.683 -56.166 1.00 35.00 230 THR A C 1
ATOM 1832 O O . THR A 1 230 ? 57.847 -15.601 -54.996 1.00 35.00 230 THR A O 1
ATOM 1835 N N . GLY A 1 231 ? 58.073 -16.531 -57.030 1.00 33.38 231 GLY A N 1
ATOM 1836 C CA . GLY A 1 231 ? 59.516 -16.802 -57.047 1.00 33.38 231 GLY A CA 1
ATOM 1837 C C . GLY A 1 231 ? 60.056 -18.023 -56.295 1.00 33.38 231 GLY A C 1
ATOM 1838 O O . GLY A 1 231 ? 60.454 -17.906 -55.142 1.00 33.38 231 GLY A O 1
ATOM 1839 N N . ARG A 1 232 ? 60.237 -19.143 -57.016 1.00 39.06 232 ARG A N 1
ATOM 1840 C CA . ARG A 1 232 ? 61.491 -19.938 -57.057 1.00 39.06 232 ARG A CA 1
ATOM 1841 C C . ARG A 1 232 ? 61.358 -21.113 -58.043 1.00 39.06 232 ARG A C 1
ATOM 1843 O O . ARG A 1 232 ? 60.413 -21.884 -57.898 1.00 39.06 232 ARG A O 1
ATOM 1850 N N . PRO A 1 233 ? 62.272 -21.289 -59.013 1.00 46.16 233 PRO A N 1
ATOM 1851 C CA . PRO A 1 233 ? 62.401 -22.553 -59.728 1.00 46.16 233 PRO A CA 1
ATOM 1852 C C . PRO A 1 233 ? 63.270 -23.543 -58.927 1.00 46.16 233 PRO A C 1
ATOM 1854 O O . PRO A 1 233 ? 64.086 -23.123 -58.103 1.00 46.16 233 PRO A O 1
ATOM 1857 N N . GLY A 1 234 ? 63.049 -24.845 -59.166 1.00 36.97 234 GLY A N 1
ATOM 1858 C CA . GLY A 1 234 ? 63.853 -25.980 -58.675 1.00 36.97 234 GLY A CA 1
ATOM 1859 C C . GLY A 1 234 ? 65.340 -25.845 -59.025 1.00 36.97 234 GLY A C 1
ATOM 1860 O O . GLY A 1 234 ? 65.728 -24.960 -59.777 1.00 36.97 234 GLY A O 1
ATOM 1861 N N . GLU A 1 235 ? 66.256 -26.653 -58.503 1.00 36.34 235 GLU A N 1
ATOM 1862 C CA . GLU A 1 235 ? 66.318 -28.122 -58.503 1.00 36.34 235 GLU A CA 1
ATOM 1863 C C . GLU A 1 235 ? 67.635 -28.455 -57.734 1.00 36.34 235 GLU A C 1
ATOM 1865 O O . GLU A 1 235 ? 68.571 -27.656 -57.787 1.00 36.34 235 GLU A O 1
ATOM 1870 N N . LEU A 1 236 ? 67.758 -29.483 -56.887 1.00 37.62 236 LEU A N 1
ATOM 1871 C CA . LEU A 1 236 ? 68.298 -30.810 -57.226 1.00 37.62 236 LEU A CA 1
ATOM 1872 C C . LEU A 1 236 ? 68.550 -31.605 -55.925 1.00 37.62 236 LEU A C 1
ATOM 1874 O O . LEU A 1 236 ? 68.960 -31.010 -54.930 1.00 37.62 236 LEU A O 1
ATOM 1878 N N . ALA A 1 237 ? 68.302 -32.917 -56.030 1.00 36.09 237 ALA A N 1
ATOM 1879 C CA . ALA A 1 237 ? 68.934 -34.080 -55.380 1.00 36.09 237 ALA A CA 1
ATOM 1880 C C . ALA A 1 237 ? 69.579 -33.938 -53.987 1.00 36.09 237 ALA A C 1
ATOM 1882 O O . ALA A 1 237 ? 70.620 -33.257 -53.860 1.00 36.09 237 ALA A O 1
#